Protein AF-0000000086683610 (afdb_homodimer)

Sequence (368 aa):
MSVQVVDHVGPWSEDDYFALGETTDRIELLDGSLLVSPAPSKRHQHLSRRLANALDEATSAAGLWVFEAVNLRLASGRIAIPDLVVADTDDEGVVVEAAEVALVGEVVSPGNAASDRLVKMQLYAAARIGWYLLIEQERGQVGLRLFRLDGEHYVEHAVAKSGEVLTSDEPFAFTLDTRTIATRMSVQVVDHVGPWSEDDYFALGETTDRIELLDGSLLVSPAPSKRHQHLSRRLANALDEATSAAGLWVFEAVNLRLASGRIAIPDLVVADTDDEGVVVEAAEVALVGEVVSPGNAASDRLVKMQLYAAARIGWYLLIEQERGQVGLRLFRLDGEHYVEHAVAKSGEVLTSDEPFAFTLDTRTIATR

InterPro domains:
  IPR008538 Putative restriction endonuclease [PF05685] (15-177)
  IPR008538 Putative restriction endonuclease [cd06260] (25-177)
  IPR011335 Restriction endonuclease type II-like [SSF52980] (7-179)
  IPR012296 Nuclease, putative, TT1808 [G3DSA:3.90.1570.10] (7-181)

Foldseek 3Di:
DCLCPPPDDDDADVCNCCPVDLNFPDWWFDPNGTDGYHDDDPLLLLLLVLVLVQCCVQLVVVQKHKDAQAWEDLDVRGTGGARMFIFNDDPDDGYDYLVGTFETEHEDEPPPDPVVVVVVQQSNLQSVHAKYWYWYDYPLWIKIWIWGRDPSGTDTDDIATGQGKDFDPPPHGGIDGRPSSRDD/DDLCPPPDDDDADVCNCCPVDLVCPAWWFDQNGTDGYHNDDPLLLLLLVLVLVQCQVQLVVVQKHKDAQAWEDLDVRGTDGARMFIFNDDPDDGYDYLVGTFETEHEDEPPPDPVVVVVVQQSNLQSVHAKYWYWYDYPLWIKIWIWGRDPSGTDTDDIDTGQGKDFDPPPHTGIDGRPSSRDD

Solvent-accessible surface area (backbone atoms only — not comparable to full-atom values): 19176 Å² total; per-residue (Å²): 131,84,56,72,72,80,82,68,84,75,70,48,45,52,65,53,45,46,56,75,27,45,40,29,36,46,72,23,36,53,76,34,35,61,47,72,37,42,39,56,33,42,43,55,38,45,38,47,50,37,46,51,57,59,41,42,65,43,30,49,76,70,66,31,39,72,41,52,61,39,38,32,36,50,46,94,40,25,33,42,62,43,50,29,39,29,26,61,64,76,56,65,59,49,63,44,52,35,90,33,40,46,32,39,29,43,76,43,40,83,80,47,54,61,63,58,54,52,50,50,52,49,51,41,28,72,37,63,35,49,28,41,36,41,35,40,41,53,98,86,36,33,32,41,37,35,27,34,53,52,91,76,39,69,39,84,72,48,72,18,49,61,76,31,63,38,73,40,68,67,88,50,58,46,63,48,47,31,56,64,39,64,48,134,131,83,57,74,72,78,82,70,84,76,67,48,44,52,65,53,46,45,58,76,27,49,47,18,37,49,68,22,37,53,75,34,36,60,46,70,38,42,37,56,32,43,44,54,41,45,36,46,50,36,47,51,57,60,41,42,64,41,31,48,76,70,66,31,38,69,44,50,61,39,38,32,35,51,47,94,40,25,32,43,61,43,48,28,39,28,24,61,64,77,54,66,59,50,64,44,52,36,91,34,41,46,34,37,28,43,75,42,40,82,83,48,54,62,63,59,55,50,51,50,52,51,51,42,30,73,36,64,35,49,27,40,36,42,35,39,42,54,96,86,38,33,32,41,37,36,27,34,55,51,92,75,39,69,40,85,70,49,71,18,49,62,76,32,65,37,72,40,68,67,88,49,57,46,62,48,47,30,58,65,38,63,46,133

Nearest PDB structures (foldseek):
  4ckn-assembly2_D  TM=5.270E-01  e=2.589E-01  Leishmania major
  4ttx-assembly3_F  TM=5.687E-01  e=6.861E-01  Chlamydomonas reinhardtii
  4u2i-assembly2_D  TM=5.586E-01  e=6.456E-01  Chlamydomonas reinhardtii
  4tq7-assembly1_A  TM=5.545E-01  e=7.292E-01  Chlamydomonas reinhardtii
  4u2i-assembly2_C  TM=3.133E-01  e=6.456E-01  Chlamydomonas reinhardtii

Organism: NCBI:txid175570

Radius of gyration: 19.75 Å; Cα contacts (8 Å, |Δi|>4): 825; chains: 2; bounding box: 42×58×52 Å

Secondary structure (DSSP, 8-state):
---------SSPPHHHHHHSSS--SEEEEETTEEEEEPPPPHHHHHHHHHHHHHHHHHHHHTT-EEESS-EEEEETTEEE--SEEEESS-S-SSEEEGGGEEEEEEEE-TTS-HHHHHHHHHHHHHTT--EEEEEEEETTEEEEEEEEEETTEEEEEEEE-TT-EEEE-SSS-EEEEHHHHH--/---------SSPPHHHHHHSSS--S-EEEETTEEEEPPPPPHHHHHHHHHHHHHHHHHHHHTT-EEESS-EEEEETTEEE--SEEEESS-S-SSEEEGGGEEEEEEEE-TTS-HHHHHHHHHHHHHTT--EEEEEEEETTEEEEEEEEEETTEEEEEEEE-TT-EEEE-SSS-EEEEHHHHH--

pLDDT: mean 85.17, std 16.73, range [20.8, 98.81]

Structure (mmCIF, N/CA/C/O backbone):
data_AF-0000000086683610-model_v1
#
loop_
_entity.id
_entity.type
_entity.pdbx_description
1 polymer 'Putative restriction endonuclease domain-containing protein'
#
loop_
_atom_site.group_PDB
_atom_site.id
_atom_site.type_symbol
_atom_site.label_atom_id
_atom_site.label_alt_id
_atom_site.label_comp_id
_atom_site.label_asym_id
_atom_site.label_entity_id
_atom_site.label_seq_id
_atom_site.pdbx_PDB_ins_code
_atom_site.Cartn_x
_atom_site.Cartn_y
_atom_site.Cartn_z
_atom_site.occupancy
_atom_site.B_iso_or_equiv
_atom_site.auth_seq_id
_atom_site.auth_comp_id
_atom_site.auth_asym_id
_atom_site.auth_atom_id
_atom_site.pdbx_PDB_model_num
ATOM 1 N N . MET A 1 1 ? 2.371 20.578 -15.141 1 20.8 1 MET A N 1
ATOM 2 C CA . MET A 1 1 ? 1.942 19.375 -14.438 1 20.8 1 MET A CA 1
ATOM 3 C C . MET A 1 1 ? 1.004 18.531 -15.305 1 20.8 1 MET A C 1
ATOM 5 O O . MET A 1 1 ? -0.183 18.844 -15.414 1 20.8 1 MET A O 1
ATOM 9 N N . SER A 1 2 ? 1.382 17.844 -16.297 1 25.38 2 SER A N 1
ATOM 10 C CA . SER A 1 2 ? 0.62 17.391 -17.469 1 25.38 2 SER A CA 1
ATOM 11 C C . SER A 1 2 ? -0.38 16.312 -17.078 1 25.38 2 SER A C 1
ATOM 13 O O . SER A 1 2 ? -0.012 15.312 -16.453 1 25.38 2 SER A O 1
ATOM 15 N N . VAL A 1 3 ? -1.521 16.812 -16.672 1 32.19 3 VAL A N 1
ATOM 16 C CA . VAL A 1 3 ? -2.744 16.047 -16.422 1 32.19 3 VAL A CA 1
ATOM 17 C C . VAL A 1 3 ? -2.961 15.039 -17.547 1 32.19 3 VAL A C 1
ATOM 19 O O . VAL A 1 3 ? -3.068 15.422 -18.719 1 32.19 3 VAL A O 1
ATOM 22 N N . GLN A 1 4 ? -2.309 13.93 -17.578 1 35.59 4 GLN A N 1
ATOM 23 C CA . GLN A 1 4 ? -2.568 13.188 -18.797 1 35.59 4 GLN A CA 1
ATOM 24 C C . GLN A 1 4 ? -3.967 12.57 -18.781 1 35.59 4 GLN A C 1
ATOM 26 O O . GLN A 1 4 ? -4.305 11.812 -17.875 1 35.59 4 GLN A O 1
ATOM 31 N N . VAL A 1 5 ? -4.969 13.398 -19.125 1 41.16 5 VAL A N 1
ATOM 32 C CA . VAL A 1 5 ? -6.219 12.797 -19.578 1 41.16 5 VAL A CA 1
ATOM 33 C C . VAL A 1 5 ? -5.93 11.742 -20.641 1 41.16 5 VAL A C 1
ATOM 35 O O . VAL A 1 5 ? -5.258 12.023 -21.641 1 41.16 5 VAL A O 1
ATOM 38 N N . VAL A 1 6 ? -6.016 10.5 -20.125 1 48.66 6 VAL A N 1
ATOM 39 C CA . VAL A 1 6 ? -5.543 9.539 -21.109 1 48.66 6 VAL A CA 1
ATOM 40 C C . VAL A 1 6 ? -6.559 9.438 -22.25 1 48.66 6 VAL A C 1
ATOM 42 O O . VAL A 1 6 ? -7.652 8.906 -22.078 1 48.66 6 VAL A O 1
ATOM 45 N N . ASP A 1 7 ? -6.703 10.414 -23.031 1 48.22 7 ASP A N 1
ATOM 46 C CA . ASP A 1 7 ? -7.332 10.195 -24.328 1 48.22 7 ASP A CA 1
ATOM 47 C C . ASP A 1 7 ? -6.605 9.109 -25.125 1 48.22 7 ASP A C 1
ATOM 49 O O . ASP A 1 7 ? -5.438 9.266 -25.484 1 48.22 7 ASP A O 1
ATOM 53 N N . HIS A 1 8 ? -7.055 7.922 -24.812 1 55.47 8 HIS A N 1
ATOM 54 C CA . HIS A 1 8 ? -6.332 6.863 -25.516 1 55.47 8 HIS A CA 1
ATOM 55 C C . HIS A 1 8 ? -7.223 6.188 -26.562 1 55.47 8 HIS A C 1
ATOM 57 O O . HIS A 1 8 ? -8.367 5.848 -26.266 1 55.47 8 HIS A O 1
ATOM 63 N N . VAL A 1 9 ? -6.812 6.289 -27.844 1 61.78 9 VAL A N 1
ATOM 64 C CA . VAL A 1 9 ? -7.52 5.609 -28.922 1 61.78 9 VAL A CA 1
ATOM 65 C C . VAL A 1 9 ? -6.98 4.188 -29.078 1 61.78 9 VAL A C 1
ATOM 67 O O . VAL A 1 9 ? -5.766 3.982 -29.125 1 61.78 9 VAL A O 1
ATOM 70 N N . GLY A 1 10 ? -7.875 3.15 -29.141 1 62.91 10 GLY A N 1
ATOM 71 C CA . GLY A 1 10 ? -7.496 1.765 -29.359 1 62.91 10 GLY A CA 1
ATOM 72 C C . GLY A 1 10 ? -7.102 1.041 -28.094 1 62.91 10 GLY A C 1
ATOM 73 O O . GLY A 1 10 ? -7.312 1.552 -26.984 1 62.91 10 GLY A O 1
ATOM 74 N N . PRO A 1 11 ? -6.625 -0.153 -28.312 1 71.25 11 PRO A N 1
ATOM 75 C CA . PRO A 1 11 ? -6.238 -0.938 -27.141 1 71.25 11 PRO A CA 1
ATOM 76 C C . PRO A 1 11 ? -4.984 -0.403 -26.469 1 71.25 11 PRO A C 1
ATOM 78 O O . PRO A 1 11 ? -4.094 0.133 -27.125 1 71.25 11 PRO A O 1
ATOM 81 N N . TRP A 1 12 ? -4.938 -0.433 -25.188 1 71.62 12 TRP A N 1
ATOM 82 C CA . TRP A 1 12 ? -3.779 -0.016 -24.406 1 71.62 12 TRP A CA 1
ATOM 83 C C . TRP A 1 12 ? -2.652 -1.038 -24.516 1 71.62 12 TRP A C 1
ATOM 85 O O . TRP A 1 12 ? -2.891 -2.246 -24.422 1 71.62 12 TRP A O 1
ATOM 95 N N . SER A 1 13 ? -1.471 -0.581 -24.875 1 76.06 13 SER A N 1
ATOM 96 C CA . SER A 1 13 ? -0.27 -1.408 -24.828 1 76.06 13 SER A CA 1
ATOM 97 C C . SER A 1 13 ? 0.426 -1.3 -23.484 1 76.06 13 SER A C 1
ATOM 99 O O .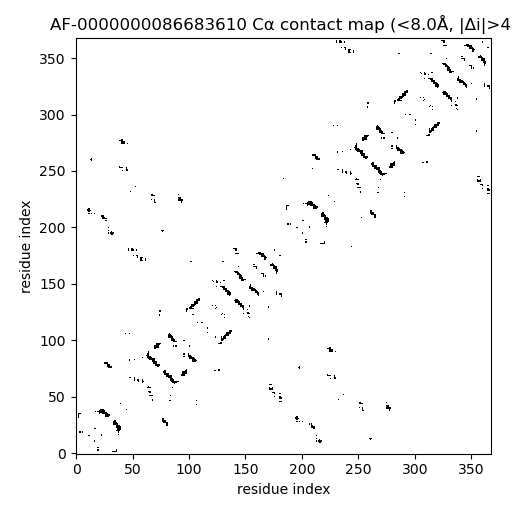 SER A 1 13 ? 0.076 -0.445 -22.656 1 76.06 13 SER A O 1
ATOM 101 N N . GLU A 1 14 ? 1.345 -2.178 -23.234 1 78.62 14 GLU A N 1
ATOM 102 C CA . GLU A 1 14 ? 2.154 -2.066 -22.016 1 78.62 14 GLU A CA 1
ATOM 103 C C . GLU A 1 14 ? 2.893 -0.732 -21.969 1 78.62 14 GLU A C 1
ATOM 105 O O . GLU A 1 14 ? 2.986 -0.106 -20.922 1 78.62 14 GLU A O 1
ATOM 110 N N . ASP A 1 15 ? 3.408 -0.417 -23.109 1 74.75 15 ASP A N 1
ATOM 111 C CA . ASP A 1 15 ? 4.105 0.865 -23.172 1 74.75 15 ASP A CA 1
ATOM 112 C C . ASP A 1 15 ? 3.174 2.016 -22.797 1 74.75 15 ASP A C 1
ATOM 114 O O . ASP A 1 15 ? 3.572 2.928 -22.078 1 74.75 15 ASP A O 1
ATOM 118 N N . ASP A 1 16 ? 1.991 1.979 -23.422 1 68.31 16 ASP A N 1
ATOM 119 C CA . ASP A 1 16 ? 0.983 2.973 -23.062 1 68.31 16 ASP A CA 1
ATOM 120 C C . ASP A 1 16 ? 0.722 2.977 -21.562 1 68.31 16 ASP A C 1
ATOM 122 O O . ASP A 1 16 ? 0.633 4.039 -20.938 1 68.31 16 ASP A O 1
ATOM 126 N N . TYR A 1 17 ? 0.614 1.829 -21.062 1 72.25 17 TYR A N 1
ATOM 127 C CA . TYR A 1 17 ? 0.334 1.65 -19.641 1 72.25 17 TYR A CA 1
ATOM 128 C C . TYR A 1 17 ? 1.448 2.244 -18.797 1 72.25 17 TYR A C 1
ATOM 130 O O . TYR A 1 17 ? 1.188 3.039 -17.891 1 72.25 17 TYR A O 1
ATOM 138 N N . PHE A 1 18 ? 2.664 1.895 -19.156 1 73.31 18 PHE A N 1
ATOM 139 C CA . PHE A 1 18 ? 3.791 2.369 -18.375 1 73.31 18 PHE A CA 1
ATOM 140 C C . PHE A 1 18 ? 4.023 3.859 -18.594 1 73.31 18 PHE A C 1
ATOM 142 O O . PHE A 1 18 ? 4.59 4.543 -17.734 1 73.31 18 PHE A O 1
ATOM 149 N N . ALA A 1 19 ? 3.566 4.242 -19.875 1 64.5 19 ALA A N 1
ATOM 150 C CA . ALA A 1 19 ? 3.723 5.656 -20.203 1 64.5 19 ALA A CA 1
ATOM 151 C C . ALA A 1 19 ? 2.74 6.516 -19.422 1 64.5 19 ALA A C 1
ATOM 153 O O . ALA A 1 19 ? 2.92 7.73 -19.312 1 64.5 19 ALA A O 1
ATOM 154 N N . LEU A 1 20 ? 1.436 5.805 -19.438 1 59.59 20 LEU A N 1
ATOM 155 C CA . LEU A 1 20 ? 0.565 6.562 -18.547 1 59.59 20 LEU A CA 1
ATOM 156 C C . LEU A 1 20 ? 1.369 7.219 -17.422 1 59.59 20 LEU A C 1
ATOM 158 O O . LEU A 1 20 ? 0.942 8.227 -16.859 1 59.59 20 LEU A O 1
ATOM 162 N N . GLY A 1 21 ? 2.598 7.113 -17.641 1 47.78 21 GLY A N 1
ATOM 163 C CA . GLY A 1 21 ? 3.535 7.434 -16.578 1 47.78 21 GLY A CA 1
ATOM 164 C C . GLY A 1 21 ? 3.797 6.266 -15.641 1 47.78 21 GLY A C 1
ATOM 165 O O . GLY A 1 21 ? 3.314 5.156 -15.875 1 47.78 21 GLY A O 1
ATOM 166 N N . GLU A 1 22 ? 4.809 6.266 -15.062 1 41.62 22 GLU A N 1
ATOM 167 C CA . GLU A 1 22 ? 5.051 5.262 -14.031 1 41.62 22 GLU A CA 1
ATOM 168 C C . GLU A 1 22 ? 3.746 4.801 -13.383 1 41.62 22 GLU A C 1
ATOM 170 O O . GLU A 1 22 ? 2.967 5.621 -12.898 1 41.62 22 GLU A O 1
ATOM 175 N N . THR A 1 23 ? 2.973 4.004 -14.047 1 43.25 23 THR A N 1
ATOM 176 C CA . THR A 1 23 ? 1.689 3.4 -13.695 1 43.25 23 THR A CA 1
ATOM 177 C C . THR A 1 23 ? 1.29 3.758 -12.273 1 43.25 23 THR A C 1
ATOM 179 O O . THR A 1 23 ? 2.01 3.439 -11.32 1 43.25 23 THR A O 1
ATOM 182 N N . THR A 1 24 ? 0.627 4.891 -12.211 1 46.66 24 THR A N 1
ATOM 183 C CA . THR A 1 24 ? 0.258 5.695 -11.055 1 46.66 24 THR A CA 1
ATOM 184 C C . THR A 1 24 ? -0.716 4.941 -10.156 1 46.66 24 THR A C 1
ATOM 186 O O . THR A 1 24 ? -1.83 4.617 -10.57 1 46.66 24 THR A O 1
ATOM 189 N N . ASP A 1 25 ? -0.409 4.09 -9.578 1 54.28 25 ASP A N 1
ATOM 190 C CA . ASP A 1 25 ? -1.196 3.463 -8.523 1 54.28 25 ASP A CA 1
ATOM 191 C C . ASP A 1 25 ? -2.012 4.5 -7.758 1 54.28 25 ASP A C 1
ATOM 193 O O . ASP A 1 25 ? -3.131 4.223 -7.324 1 54.28 25 ASP A O 1
ATOM 197 N N . ARG A 1 26 ? -1.52 5.852 -7.875 1 67 26 ARG A N 1
ATOM 198 C CA . ARG A 1 26 ? -2.23 6.82 -7.047 1 67 26 ARG A CA 1
ATOM 199 C C . ARG A 1 26 ? -2.871 7.906 -7.906 1 67 26 ARG A C 1
ATOM 201 O O . ARG A 1 26 ? -2.203 8.516 -8.75 1 67 26 ARG A O 1
ATOM 208 N N . ILE A 1 27 ? -4.199 7.977 -8 1 72.06 27 ILE A N 1
ATOM 209 C CA . ILE A 1 27 ? -4.914 9.102 -8.594 1 72.06 27 ILE A CA 1
ATOM 210 C C . ILE A 1 27 ? -5.402 10.039 -7.484 1 72.06 27 ILE A C 1
ATOM 212 O O . ILE A 1 27 ? -6.203 9.641 -6.637 1 72.06 27 ILE A O 1
ATOM 216 N N . GLU A 1 28 ? -4.887 11.242 -7.488 1 72.75 28 GLU A N 1
ATOM 217 C CA . GLU A 1 28 ? -5.25 12.242 -6.488 1 72.75 28 GLU A CA 1
ATOM 218 C C . GLU A 1 28 ? -6.105 13.344 -7.098 1 72.75 28 GLU A C 1
ATOM 220 O O . GLU A 1 28 ? -5.961 13.672 -8.281 1 72.75 28 GLU A O 1
ATOM 225 N N . LEU A 1 29 ? -6.996 13.875 -6.402 1 72.38 29 LEU A N 1
ATOM 226 C CA . LEU A 1 29 ? -7.84 14.992 -6.812 1 72.38 29 LEU A CA 1
ATOM 227 C C . LEU A 1 29 ? -7.336 16.297 -6.215 1 72.38 29 LEU A C 1
ATOM 229 O O . LEU A 1 29 ? -7.34 16.469 -4.992 1 72.38 29 LEU A O 1
ATOM 233 N N . LEU A 1 30 ? -6.871 17.141 -7.031 1 69 30 LEU A N 1
ATOM 234 C CA . LEU A 1 30 ? -6.375 18.453 -6.602 1 69 30 LEU A CA 1
ATOM 235 C C . LEU A 1 30 ? -7.102 19.578 -7.328 1 69 30 LEU A C 1
ATOM 237 O O . LEU A 1 30 ? -6.754 19.906 -8.461 1 69 30 LEU A O 1
ATOM 241 N N . ASP A 1 31 ? -8.07 20.156 -6.637 1 72.44 31 ASP A N 1
ATOM 242 C CA . ASP A 1 31 ? -8.781 21.328 -7.141 1 72.44 31 ASP A CA 1
ATOM 243 C C . ASP A 1 31 ? -9.328 21.078 -8.547 1 72.44 31 ASP A C 1
ATOM 245 O O . ASP A 1 31 ? -9.062 21.859 -9.469 1 72.44 31 ASP A O 1
ATOM 249 N N . GLY A 1 32 ? -10.023 20.141 -8.695 1 69.94 32 GLY A N 1
ATOM 250 C CA . GLY A 1 32 ? -10.734 19.859 -9.938 1 69.94 32 GLY A CA 1
ATOM 251 C C . GLY A 1 32 ? -9.883 19.141 -10.961 1 69.94 32 GLY A C 1
ATOM 252 O O . GLY A 1 32 ? -10.359 18.812 -12.055 1 69.94 32 GLY A O 1
ATOM 253 N N . SER A 1 33 ? -8.602 18.922 -10.555 1 69 33 SER A N 1
ATOM 254 C CA . SER A 1 33 ? -7.707 18.188 -11.445 1 69 33 SER A CA 1
ATOM 255 C C . SER A 1 33 ? -7.312 16.844 -10.844 1 69 33 SER A C 1
ATOM 257 O O . SER A 1 33 ? -7.242 16.703 -9.625 1 69 33 SER A O 1
ATOM 259 N N . LEU A 1 34 ? -7.117 15.93 -11.781 1 70.5 34 LEU A N 1
ATOM 260 C CA . LEU A 1 34 ? -6.598 14.641 -11.352 1 70.5 34 LEU A CA 1
ATOM 261 C C . LEU A 1 34 ? -5.086 14.57 -11.539 1 70.5 34 LEU A C 1
ATOM 263 O O . LEU A 1 34 ? -4.566 14.93 -12.594 1 70.5 34 LEU A O 1
ATOM 267 N N . LEU A 1 35 ? -4.418 14.328 -10.398 1 69.94 35 LEU A N 1
ATOM 268 C CA . LEU A 1 35 ? -2.988 14.039 -10.453 1 69.94 35 LEU A CA 1
ATOM 269 C C . LEU A 1 35 ? -2.732 12.539 -10.445 1 69.94 35 LEU A C 1
ATOM 271 O O . LEU A 1 35 ? -3.154 11.836 -9.523 1 69.94 35 LEU A O 1
ATOM 275 N N . VAL A 1 36 ? -2.109 11.992 -11.523 1 69.5 36 VA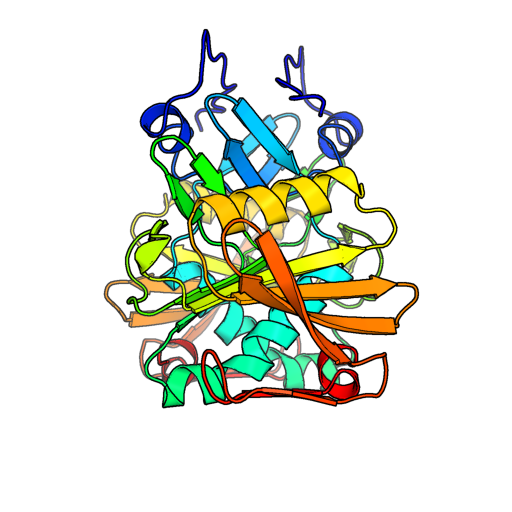L A N 1
ATOM 276 C CA . VAL A 1 36 ? -1.805 10.578 -11.656 1 69.5 36 VAL A CA 1
ATOM 277 C C . VAL A 1 36 ? -0.303 10.352 -11.492 1 69.5 36 VAL A C 1
ATOM 279 O O . VAL A 1 36 ? 0.502 10.969 -12.188 1 69.5 36 VAL A O 1
ATOM 282 N N . SER A 1 37 ? 0.04 9.617 -10.477 1 70.56 37 SER A N 1
ATOM 283 C CA . SER A 1 37 ? 1.451 9.336 -10.234 1 70.56 37 SER A CA 1
ATOM 284 C C . SER A 1 37 ? 1.834 7.953 -10.75 1 70.56 37 SER A C 1
ATOM 286 O O . SER A 1 37 ? 1.004 7.043 -10.773 1 70.56 37 SER A O 1
ATOM 288 N N . PRO A 1 38 ? 3.184 7.844 -11.203 1 68.19 38 PRO A N 1
ATOM 289 C CA . PRO A 1 38 ? 3.639 6.516 -11.633 1 68.19 38 PRO A CA 1
ATOM 290 C C . PRO A 1 38 ? 3.562 5.48 -10.508 1 68.19 38 PRO A C 1
ATOM 292 O O . PRO A 1 38 ? 3.512 5.844 -9.328 1 68.19 38 PRO A O 1
ATOM 295 N N . ALA A 1 39 ? 3.488 4.203 -11 1 73.38 39 ALA A N 1
ATOM 296 C CA . ALA A 1 39 ? 3.494 3.119 -10.023 1 73.38 39 ALA A CA 1
ATOM 297 C C . ALA A 1 39 ? 4.738 3.188 -9.141 1 73.38 39 ALA A C 1
ATOM 299 O O . ALA A 1 39 ? 5.836 3.461 -9.625 1 73.38 39 ALA A O 1
ATOM 300 N N . PRO A 1 40 ? 4.48 2.969 -7.91 1 80 40 PRO A N 1
ATOM 301 C CA . PRO A 1 40 ? 5.648 2.93 -7.031 1 80 40 PRO A CA 1
ATOM 302 C C . PRO A 1 40 ? 6.582 1.761 -7.34 1 80 40 PRO A C 1
ATOM 304 O O . PRO A 1 40 ? 6.141 0.736 -7.863 1 80 40 PRO A O 1
ATOM 307 N N . SER A 1 41 ? 7.832 2.008 -7.102 1 86.19 41 SER A N 1
ATOM 308 C CA . SER A 1 41 ? 8.797 0.924 -7.238 1 86.19 41 SER A CA 1
ATOM 309 C C . SER A 1 41 ? 8.641 -0.099 -6.117 1 86.19 41 SER A C 1
ATOM 311 O O . SER A 1 41 ? 8.039 0.191 -5.086 1 86.19 41 SER A O 1
ATOM 313 N N . LYS A 1 42 ? 9.242 -1.297 -6.371 1 89.88 42 LYS A N 1
ATOM 314 C CA . LYS A 1 42 ? 9.305 -2.316 -5.328 1 89.88 42 LYS A CA 1
ATOM 315 C C . LYS A 1 42 ? 9.977 -1.776 -4.07 1 89.88 42 LYS A C 1
ATOM 317 O O . LYS A 1 42 ? 9.469 -1.968 -2.961 1 89.88 42 LYS A O 1
ATOM 322 N N . ARG A 1 43 ? 11.062 -1.081 -4.254 1 89.38 43 ARG A N 1
ATOM 323 C CA . ARG A 1 43 ? 11.812 -0.52 -3.137 1 89.38 43 ARG A CA 1
ATOM 324 C C . ARG A 1 43 ? 10.969 0.499 -2.371 1 89.38 43 ARG A C 1
ATOM 326 O O . ARG A 1 43 ? 11 0.535 -1.14 1 89.38 43 ARG A O 1
ATOM 333 N N . HIS A 1 44 ? 10.297 1.342 -3.098 1 88.88 44 HIS A N 1
ATOM 334 C CA . HIS A 1 44 ? 9.414 2.336 -2.486 1 88.88 44 HIS A CA 1
ATOM 335 C C . HIS A 1 44 ? 8.367 1.675 -1.601 1 88.88 44 HIS A C 1
ATOM 337 O O . HIS A 1 44 ? 8.164 2.086 -0.456 1 88.88 44 HIS A O 1
ATOM 343 N N . GLN A 1 45 ? 7.719 0.662 -2.137 1 89.75 45 GLN A N 1
ATOM 344 C CA . GLN A 1 45 ? 6.68 -0.041 -1.394 1 89.75 45 GLN A CA 1
ATOM 345 C C . GLN A 1 45 ? 7.258 -0.733 -0.162 1 89.75 45 GLN A C 1
ATOM 347 O O . GLN A 1 45 ? 6.637 -0.729 0.905 1 89.75 45 GLN A O 1
ATOM 352 N N . HIS A 1 46 ? 8.398 -1.322 -0.373 1 91.19 46 HIS A N 1
ATOM 353 C CA . HIS A 1 46 ? 9.078 -1.979 0.741 1 91.19 46 HIS A CA 1
ATOM 354 C C . HIS A 1 46 ? 9.406 -0.984 1.85 1 91.19 46 HIS A C 1
ATOM 356 O O . HIS A 1 46 ? 9.133 -1.245 3.023 1 91.19 46 HIS A O 1
ATOM 362 N N . LEU A 1 47 ? 9.93 0.097 1.472 1 91.69 47 LEU A N 1
ATOM 363 C CA . LEU A 1 47 ? 10.312 1.134 2.426 1 91.69 47 LEU A CA 1
ATOM 364 C C . LEU A 1 47 ? 9.086 1.685 3.145 1 91.69 47 LEU A C 1
ATOM 366 O O . LEU A 1 47 ? 9.102 1.868 4.363 1 91.69 47 LEU A O 1
ATOM 370 N N . SER A 1 48 ? 8.023 1.996 2.41 1 92.62 48 SER A N 1
ATOM 371 C CA . SER A 1 48 ? 6.793 2.502 3.002 1 92.62 48 SER A CA 1
ATOM 372 C C . SER A 1 48 ? 6.254 1.548 4.062 1 92.62 48 SER A C 1
ATOM 374 O O . SER A 1 48 ? 5.883 1.975 5.156 1 92.62 48 SER A O 1
ATOM 376 N N . ARG A 1 49 ? 6.281 0.293 3.742 1 93.94 49 ARG A N 1
ATOM 377 C CA . ARG A 1 49 ? 5.797 -0.696 4.699 1 93.94 49 ARG A CA 1
ATOM 378 C C . ARG A 1 49 ? 6.68 -0.733 5.941 1 93.94 49 ARG A C 1
ATOM 380 O O . ARG A 1 49 ? 6.172 -0.766 7.066 1 93.94 49 ARG A O 1
ATOM 387 N N . ARG A 1 50 ? 7.957 -0.759 5.746 1 94.12 50 ARG A N 1
ATOM 388 C CA . ARG A 1 50 ? 8.883 -0.814 6.875 1 94.12 50 ARG A CA 1
ATOM 389 C C . ARG A 1 50 ? 8.703 0.397 7.785 1 94.12 50 ARG A C 1
ATOM 391 O O . ARG A 1 50 ? 8.789 0.277 9.008 1 94.12 50 ARG A O 1
ATOM 398 N N . LEU A 1 51 ? 8.5 1.476 7.18 1 95.56 51 LEU A N 1
ATOM 399 C CA . LEU A 1 51 ? 8.281 2.703 7.938 1 95.56 51 LEU A CA 1
ATOM 400 C C . LEU A 1 51 ? 7.008 2.609 8.773 1 95.56 51 LEU A C 1
ATOM 402 O O . LEU A 1 51 ? 7.02 2.916 9.969 1 95.56 51 LEU A O 1
ATOM 406 N N . ALA A 1 52 ? 5.926 2.264 8.156 1 96.31 52 ALA A N 1
ATOM 407 C CA . ALA A 1 52 ? 4.66 2.109 8.867 1 96.31 52 ALA A CA 1
ATOM 408 C C . ALA A 1 52 ? 4.797 1.118 10.016 1 96.31 52 ALA A C 1
ATOM 410 O O . ALA A 1 52 ? 4.285 1.355 11.117 1 96.31 52 ALA A O 1
ATOM 411 N N . ASN A 1 53 ? 5.516 0.05 9.805 1 94.56 53 ASN A N 1
ATOM 412 C CA . ASN A 1 53 ? 5.75 -0.944 10.844 1 94.56 53 ASN A CA 1
ATOM 413 C C . ASN A 1 53 ? 6.543 -0.36 12.008 1 94.56 53 ASN A C 1
ATOM 415 O O . ASN A 1 53 ? 6.246 -0.638 13.172 1 94.56 53 ASN A O 1
ATOM 419 N N . ALA A 1 54 ? 7.52 0.376 11.648 1 95.75 54 ALA A N 1
ATOM 420 C CA . ALA A 1 54 ? 8.383 0.959 12.664 1 95.75 54 ALA A CA 1
ATOM 421 C C . ALA A 1 54 ? 7.613 1.929 13.555 1 95.75 54 ALA A C 1
ATOM 423 O O . ALA A 1 54 ? 7.98 2.152 14.711 1 95.75 54 ALA A O 1
ATOM 424 N N . LEU A 1 55 ? 6.535 2.461 13.055 1 96.94 55 LEU A N 1
ATOM 425 C CA . LEU A 1 55 ? 5.762 3.455 13.789 1 96.94 55 LEU A CA 1
ATOM 426 C C . LEU A 1 55 ? 4.594 2.801 14.523 1 96.94 55 LEU A C 1
ATOM 428 O O . LEU A 1 55 ? 3.939 3.439 15.352 1 96.94 55 LEU A O 1
ATOM 432 N N . ASP A 1 56 ? 4.34 1.573 14.242 1 94.56 56 ASP A N 1
ATOM 433 C CA . ASP A 1 56 ? 3.111 0.907 14.664 1 94.56 56 ASP A CA 1
ATOM 434 C C . ASP A 1 56 ? 2.982 0.902 16.188 1 94.56 56 ASP A C 1
ATOM 436 O O . ASP A 1 56 ? 1.944 1.287 16.719 1 94.56 56 ASP A O 1
ATOM 440 N N . GLU A 1 57 ? 3.998 0.492 16.891 1 94 57 GLU A N 1
ATOM 441 C CA . GLU A 1 57 ? 3.945 0.409 18.359 1 94 57 GLU A CA 1
ATOM 442 C C . GLU A 1 57 ? 3.758 1.788 18.984 1 94 57 GLU A C 1
ATOM 444 O O . GLU A 1 57 ? 2.912 1.967 19.859 1 94 57 GLU A O 1
ATOM 449 N N . ALA A 1 58 ? 4.52 2.721 18.516 1 97.12 58 ALA A N 1
ATOM 450 C CA . ALA A 1 58 ? 4.457 4.074 19.062 1 97.12 58 ALA A CA 1
ATOM 451 C C . ALA A 1 58 ? 3.086 4.699 18.812 1 97.12 58 ALA A C 1
ATOM 453 O O . ALA A 1 58 ? 2.533 5.367 19.688 1 97.12 58 ALA A O 1
ATOM 454 N N . THR A 1 59 ? 2.566 4.508 17.594 1 97.31 59 THR A N 1
ATOM 455 C CA . THR A 1 59 ? 1.266 5.082 17.266 1 97.31 59 THR A CA 1
ATOM 456 C C . THR A 1 59 ? 0.162 4.41 18.078 1 97.31 59 THR A C 1
ATOM 458 O O . THR A 1 59 ? -0.76 5.078 18.547 1 97.31 59 THR A O 1
ATOM 461 N N . SER A 1 60 ? 0.267 3.133 18.266 1 94.94 60 SER A N 1
ATOM 462 C CA . SER A 1 60 ? -0.71 2.414 19.078 1 94.94 60 SER A CA 1
ATOM 463 C C . SER A 1 60 ? -0.7 2.906 20.516 1 94.94 60 SER A C 1
ATOM 465 O O . SER A 1 60 ? -1.759 3.119 21.109 1 94.94 60 SER A O 1
ATOM 467 N N . ALA A 1 61 ? 0.444 3.086 21.062 1 96.31 61 ALA A N 1
ATOM 468 C CA . ALA A 1 61 ? 0.589 3.57 22.438 1 96.31 61 ALA A CA 1
ATOM 469 C C . ALA A 1 61 ? -0.037 4.953 22.594 1 96.31 61 ALA A C 1
ATOM 471 O O . ALA A 1 61 ? -0.549 5.289 23.672 1 96.31 61 ALA A O 1
ATOM 472 N N . ALA A 1 62 ? -0.04 5.711 21.531 1 97.56 62 ALA A N 1
ATOM 473 C CA . ALA A 1 62 ? -0.57 7.07 21.562 1 97.56 62 ALA A CA 1
ATOM 474 C C . ALA A 1 62 ? -2.049 7.094 21.188 1 97.56 62 ALA A C 1
ATOM 476 O O . ALA A 1 62 ? -2.65 8.164 21.078 1 97.56 62 ALA A O 1
ATOM 477 N N . GLY A 1 63 ? -2.613 5.922 20.938 1 96.81 63 GLY A N 1
ATOM 478 C CA . GLY A 1 63 ? -4.016 5.84 20.562 1 96.81 63 GLY A CA 1
ATOM 479 C C . GLY A 1 63 ? -4.277 6.258 19.125 1 96.81 63 GLY A C 1
ATOM 480 O O . GLY A 1 63 ? -5.383 6.688 18.781 1 96.81 63 GLY A O 1
ATOM 481 N N . LEU A 1 64 ? -3.256 6.191 18.297 1 98 64 LEU A N 1
ATOM 482 C CA . LEU A 1 64 ? -3.344 6.617 16.906 1 98 64 LEU A CA 1
ATOM 483 C C . LEU A 1 64 ? -3.25 5.418 15.969 1 98 64 LEU A C 1
ATOM 485 O O . LEU A 1 64 ? -2.875 4.32 16.391 1 98 64 LEU A O 1
ATOM 489 N N . TRP A 1 65 ? -3.662 5.695 14.75 1 97.06 65 TRP A N 1
ATOM 490 C CA . TRP A 1 65 ? -3.5 4.723 13.68 1 97.06 65 TRP A CA 1
ATOM 491 C C . TRP A 1 65 ? -2.445 5.18 12.68 1 97.06 65 TRP A C 1
ATOM 493 O O . TRP A 1 65 ? -2.293 6.379 12.43 1 97.06 65 TRP A O 1
ATOM 503 N N . VAL A 1 66 ? -1.776 4.215 12.125 1 97.31 66 VAL A N 1
ATOM 504 C CA . VAL A 1 66 ? -0.89 4.484 10.992 1 97.31 66 VAL A CA 1
ATOM 505 C C . VAL A 1 66 ? -1.387 3.738 9.758 1 97.31 66 VAL A C 1
ATOM 507 O O . VAL A 1 66 ? -1.67 2.539 9.82 1 97.31 66 VAL A O 1
ATOM 510 N N . PHE A 1 67 ? -1.559 4.496 8.625 1 95.62 67 PHE A N 1
ATOM 511 C CA . PHE A 1 67 ? -2.023 3.934 7.363 1 95.62 67 PHE A CA 1
ATOM 512 C C . PHE A 1 67 ? -1.04 4.234 6.238 1 95.62 67 PHE A C 1
ATOM 514 O O . PHE A 1 67 ? -0.351 5.254 6.266 1 95.62 67 PHE A O 1
ATOM 521 N N . GLU A 1 68 ? -1.024 3.26 5.34 1 93.62 68 GLU A N 1
ATOM 522 C CA . GLU A 1 68 ? -0.349 3.496 4.066 1 93.62 68 GLU A CA 1
ATOM 523 C C . GLU A 1 68 ? -1.354 3.742 2.945 1 93.62 68 GLU A C 1
ATOM 525 O O . GLU A 1 68 ? -2.369 3.049 2.852 1 93.62 68 GLU A O 1
ATOM 530 N N . ALA A 1 69 ? -1.062 4.758 2.143 1 90.44 69 ALA A N 1
ATOM 531 C CA . ALA A 1 69 ? -1.717 4.91 0.846 1 90.44 69 ALA A CA 1
ATOM 532 C C . ALA A 1 69 ? -3.234 4.977 1.001 1 90.44 69 ALA A C 1
ATOM 534 O O . ALA A 1 69 ? -3.965 4.246 0.33 1 90.44 69 ALA A O 1
ATOM 535 N N . VAL A 1 70 ? -3.717 5.836 1.825 1 91.38 70 VAL A N 1
ATOM 536 C CA . VAL A 1 70 ? -5.152 6.066 1.975 1 91.38 70 VAL A CA 1
ATOM 537 C C . VAL A 1 70 ? -5.504 7.469 1.485 1 91.38 70 VAL A C 1
ATOM 539 O O . VAL A 1 70 ? -4.641 8.352 1.43 1 91.38 70 VAL A O 1
ATOM 542 N N . ASN A 1 71 ? -6.824 7.637 1.206 1 89.19 71 ASN A N 1
ATOM 543 C CA . ASN A 1 71 ? -7.301 8.969 0.854 1 89.19 71 ASN A CA 1
ATOM 544 C C . ASN A 1 71 ? -7.211 9.93 2.039 1 89.19 71 ASN A C 1
ATOM 546 O O . ASN A 1 71 ? -7.672 9.609 3.137 1 89.19 71 ASN A O 1
ATOM 550 N N . LEU A 1 72 ? -6.586 11 1.809 1 93.5 72 LEU A N 1
ATOM 551 C CA . LEU A 1 72 ? -6.527 12.094 2.768 1 93.5 72 LEU A CA 1
ATOM 552 C C . LEU A 1 72 ? -7.211 13.336 2.211 1 93.5 72 LEU A C 1
ATOM 554 O O . LEU A 1 72 ? -6.727 13.938 1.248 1 93.5 72 LEU A O 1
ATOM 558 N N . ARG A 1 73 ? -8.344 13.664 2.773 1 93.62 73 ARG A N 1
ATOM 559 C CA . ARG A 1 73 ? -9.031 14.883 2.355 1 93.62 73 ARG A CA 1
ATOM 560 C C . ARG A 1 73 ? -8.43 16.109 3.023 1 93.62 73 ARG A C 1
ATOM 562 O O . ARG A 1 73 ? -8.484 16.25 4.246 1 93.62 73 ARG A O 1
ATOM 569 N N . LEU A 1 74 ? -7.852 16.906 2.215 1 95.69 74 LEU A N 1
ATOM 570 C CA . LEU A 1 74 ? -7.18 18.109 2.707 1 95.69 74 LEU A CA 1
ATOM 571 C C . LEU A 1 74 ? -8.141 19.297 2.748 1 95.69 74 LEU A C 1
ATOM 573 O O . LEU A 1 74 ? -7.992 20.188 3.58 1 95.69 74 LEU A O 1
ATOM 577 N N . ALA A 1 75 ? -9.016 19.312 1.884 1 91.62 75 ALA A N 1
ATOM 578 C CA . ALA A 1 75 ? -10.086 20.297 1.716 1 91.62 75 ALA A CA 1
ATOM 579 C C . ALA A 1 75 ? -11.156 19.781 0.754 1 91.62 75 ALA A C 1
ATOM 581 O O . ALA A 1 75 ? -10.984 18.719 0.14 1 91.62 75 ALA A O 1
ATOM 582 N N . SER A 1 76 ? -12.281 20.469 0.706 1 87 76 SER A N 1
ATOM 583 C CA . SER A 1 76 ? -13.289 20.109 -0.283 1 87 76 SER A CA 1
ATOM 584 C C . SER A 1 76 ? -12.703 20.078 -1.688 1 87 76 SER A C 1
ATOM 586 O O . SER A 1 76 ? -12.086 21.047 -2.131 1 87 76 SER A O 1
ATOM 588 N N . GLY A 1 77 ? -12.789 18.969 -2.303 1 80.81 77 GLY A N 1
ATOM 589 C CA . GLY A 1 77 ? -12.289 18.828 -3.662 1 80.81 77 GLY A CA 1
ATOM 590 C C . GLY A 1 77 ? -10.797 18.609 -3.729 1 80.81 77 GLY A C 1
ATOM 591 O O . GLY A 1 77 ? -10.195 18.656 -4.809 1 80.81 77 GLY A O 1
ATOM 592 N N . ARG A 1 78 ? -10.133 18.391 -2.588 1 85.31 78 ARG A N 1
ATOM 593 C CA . ARG A 1 78 ? -8.695 18.156 -2.537 1 85.31 78 ARG A CA 1
ATOM 594 C C . ARG A 1 78 ? -8.375 16.891 -1.749 1 85.31 78 ARG A C 1
ATOM 596 O O . ARG A 1 78 ? -8.398 16.906 -0.516 1 85.31 78 ARG A O 1
ATOM 603 N N . ILE A 1 79 ? -8.164 15.844 -2.51 1 88.19 79 ILE A N 1
ATOM 604 C CA . ILE A 1 79 ? -7.875 14.547 -1.909 1 88.19 79 ILE A CA 1
ATOM 605 C C . ILE A 1 79 ? -6.5 14.062 -2.365 1 88.19 79 ILE A C 1
ATOM 607 O O . ILE A 1 79 ? -6.266 13.883 -3.562 1 88.19 79 ILE A O 1
ATOM 611 N N . ALA A 1 80 ? -5.609 13.938 -1.435 1 87.88 80 ALA A N 1
ATOM 612 C CA . ALA A 1 80 ? -4.273 13.398 -1.679 1 87.88 80 ALA A CA 1
ATOM 613 C C . ALA A 1 80 ? -4.172 11.945 -1.21 1 87.88 80 ALA A C 1
ATOM 615 O O . ALA A 1 80 ? -5.035 11.469 -0.469 1 87.88 80 ALA A O 1
ATOM 616 N N . ILE A 1 81 ? -3.158 11.211 -1.66 1 89.12 81 ILE A N 1
ATOM 617 C CA . ILE A 1 81 ? -2.83 9.867 -1.19 1 89.12 81 ILE A CA 1
ATOM 618 C C . ILE A 1 81 ? -1.362 9.812 -0.772 1 89.12 81 ILE A C 1
ATOM 620 O O . ILE A 1 81 ? -0.503 9.391 -1.553 1 89.12 81 ILE A O 1
ATOM 624 N N . PRO A 1 82 ? -1.112 10.195 0.469 1 91.88 82 PRO A N 1
ATOM 625 C CA . PRO A 1 82 ? 0.269 10.133 0.951 1 91.88 82 PRO A CA 1
ATOM 626 C C . PRO A 1 82 ? 0.767 8.703 1.135 1 91.88 82 PRO A C 1
ATOM 628 O O . PRO A 1 82 ? -0.036 7.766 1.185 1 91.88 82 PRO A O 1
ATOM 631 N N . ASP A 1 83 ? 2.09 8.562 1.237 1 91.5 83 ASP A N 1
ATOM 632 C CA . ASP A 1 83 ? 2.666 7.246 1.489 1 91.5 83 ASP A CA 1
ATOM 633 C C . ASP A 1 83 ? 2.35 6.77 2.906 1 91.5 83 ASP A C 1
ATOM 635 O O . ASP A 1 83 ? 2.23 5.57 3.15 1 91.5 83 ASP A O 1
ATOM 639 N N . LEU A 1 84 ? 2.262 7.703 3.789 1 95.81 84 LEU A N 1
ATOM 640 C CA . LEU A 1 84 ? 2.021 7.395 5.195 1 95.81 84 LEU A CA 1
ATOM 641 C C . LEU A 1 84 ? 1.153 8.469 5.848 1 95.81 84 LEU A C 1
ATOM 643 O O . LEU A 1 84 ? 1.361 9.664 5.621 1 95.81 84 LEU A O 1
ATOM 647 N N . VAL A 1 85 ? 0.164 8.023 6.684 1 97.75 85 VAL A N 1
ATOM 648 C CA . VAL A 1 85 ? -0.643 8.922 7.5 1 97.75 85 VAL A CA 1
ATOM 649 C C . VAL A 1 85 ? -0.787 8.352 8.914 1 97.75 85 VAL A C 1
ATOM 651 O O . VAL A 1 85 ? -1.131 7.18 9.078 1 97.75 85 VAL A O 1
ATOM 654 N N . VAL A 1 86 ? -0.407 9.102 9.891 1 98.69 86 VAL A N 1
ATOM 655 C CA . VAL A 1 86 ? -0.742 8.805 11.281 1 98.69 86 VAL A CA 1
ATOM 656 C C . VAL A 1 86 ? -1.903 9.688 11.734 1 98.69 86 VAL A C 1
ATOM 658 O O . VAL A 1 86 ? -1.848 10.914 11.602 1 98.69 86 VAL A O 1
ATOM 661 N N . ALA A 1 87 ? -2.977 9.078 12.258 1 98.62 87 ALA A N 1
ATOM 662 C CA . ALA A 1 87 ? -4.18 9.875 12.5 1 98.62 87 ALA A CA 1
ATOM 663 C C . ALA A 1 87 ? -4.938 9.359 13.719 1 98.62 87 ALA A C 1
ATOM 665 O O . ALA A 1 87 ? -4.863 8.18 14.055 1 98.62 87 ALA A O 1
ATOM 666 N N . ASP A 1 88 ? -5.59 10.266 14.367 1 98.44 88 ASP A N 1
ATOM 667 C CA . ASP A 1 88 ? -6.582 9.953 15.391 1 98.44 88 ASP A CA 1
ATOM 668 C C . ASP A 1 88 ? -7.938 9.633 14.766 1 98.44 88 ASP A C 1
ATOM 670 O O . ASP A 1 88 ? -8.797 10.508 14.641 1 98.44 88 ASP A O 1
ATOM 674 N N . THR A 1 89 ? -8.117 8.43 14.398 1 97 89 THR A N 1
ATOM 675 C CA . THR A 1 89 ? -9.305 7.949 13.695 1 97 89 THR A CA 1
ATOM 676 C C . THR A 1 89 ? -9.5 6.457 13.93 1 97 89 THR A C 1
ATOM 678 O O . THR A 1 89 ? -8.828 5.859 14.781 1 97 89 THR A O 1
ATOM 681 N N . ASP A 1 90 ? -10.438 5.879 13.328 1 94.19 90 ASP A N 1
ATOM 682 C CA . ASP A 1 90 ? -10.602 4.426 13.312 1 94.19 90 ASP A CA 1
ATOM 683 C C . ASP A 1 90 ? -10.219 3.846 11.953 1 94.19 90 ASP A C 1
ATOM 685 O O . ASP A 1 90 ? -9.625 4.535 11.125 1 94.19 90 ASP A O 1
ATOM 689 N N . ASP A 1 91 ? -10.43 2.613 11.773 1 90.5 91 ASP A N 1
ATOM 690 C CA . ASP A 1 91 ? -10.016 1.982 10.523 1 90.5 91 ASP A CA 1
ATOM 691 C C . ASP A 1 91 ? -11.203 1.805 9.578 1 90.5 91 ASP A C 1
ATOM 693 O O . ASP A 1 91 ? -11.156 0.991 8.656 1 90.5 91 ASP A O 1
ATOM 697 N N . GLU A 1 92 ? -12.234 2.539 9.82 1 89.06 92 GLU A N 1
ATOM 698 C CA . GLU A 1 92 ? -13.422 2.445 8.977 1 89.06 92 GLU A CA 1
ATOM 699 C C . GLU A 1 92 ? -13.375 3.465 7.844 1 89.06 92 GLU A C 1
ATOM 701 O O . GLU A 1 92 ? -12.781 4.535 7.988 1 89.06 92 GLU A O 1
ATOM 706 N N . GLY A 1 93 ? -14.062 3.115 6.715 1 88.12 93 GLY A N 1
ATOM 707 C CA . GLY A 1 93 ? -14.188 4.043 5.602 1 88.12 93 GLY A CA 1
ATOM 708 C C . GLY A 1 93 ? -12.945 4.09 4.727 1 88.12 93 GLY A C 1
ATOM 709 O O . GLY A 1 93 ? -12.07 3.232 4.84 1 88.12 93 GLY A O 1
ATOM 710 N N . VAL A 1 94 ? -12.961 5.156 3.812 1 88.81 94 VAL A N 1
ATOM 711 C CA . VAL A 1 94 ? -11.922 5.188 2.793 1 88.81 94 VAL A CA 1
ATOM 712 C C . VAL A 1 94 ? -11.172 6.52 2.861 1 88.81 94 VAL A C 1
ATOM 714 O O . VAL A 1 94 ? -10.273 6.773 2.057 1 88.81 94 VAL A O 1
ATOM 717 N N . VAL A 1 95 ? -11.578 7.402 3.852 1 91.56 95 VAL A N 1
ATOM 718 C CA . VAL A 1 95 ? -11 8.742 3.863 1 91.56 95 VAL A CA 1
ATOM 719 C C . VAL A 1 95 ? -10.539 9.094 5.273 1 91.56 95 VAL A C 1
ATOM 721 O O . VAL A 1 95 ? -11.234 8.812 6.254 1 91.56 95 VAL A O 1
ATOM 724 N N . VAL A 1 96 ? -9.359 9.562 5.398 1 95.94 96 VAL A N 1
ATOM 725 C CA . VAL A 1 96 ? -8.906 10.281 6.59 1 95.94 96 VAL A CA 1
ATOM 726 C C . VAL A 1 96 ? -9.078 11.781 6.391 1 95.94 96 VAL A C 1
ATOM 728 O O . VAL A 1 96 ? -8.758 12.32 5.328 1 95.94 96 VAL A O 1
ATOM 731 N N . GLU A 1 97 ? -9.625 12.43 7.379 1 97.12 97 GLU A N 1
ATOM 732 C CA . GLU A 1 97 ? -9.773 13.883 7.32 1 97.12 97 GLU A CA 1
ATOM 733 C C . GLU A 1 97 ? -8.516 14.586 7.824 1 97.12 97 GLU A C 1
ATOM 735 O O . GLU A 1 97 ? -7.906 14.148 8.805 1 97.12 97 GLU A O 1
ATOM 740 N N . ALA A 1 98 ? -8.195 15.75 7.227 1 97.88 98 ALA A N 1
ATOM 741 C CA . ALA A 1 98 ? -6.984 16.484 7.574 1 97.88 98 ALA A CA 1
ATOM 742 C C . ALA A 1 98 ? -6.934 16.781 9.07 1 97.88 98 ALA A C 1
ATOM 744 O O . ALA A 1 98 ? -5.867 16.703 9.688 1 97.88 98 ALA A O 1
ATOM 745 N N . ALA A 1 99 ? -8.078 17.031 9.641 1 98.31 99 ALA A N 1
ATOM 746 C CA . ALA A 1 99 ? -8.148 17.438 11.047 1 98.31 99 ALA A CA 1
ATOM 747 C C . ALA A 1 99 ? -7.773 16.281 11.961 1 98.31 99 ALA A C 1
ATOM 749 O O . ALA A 1 99 ? -7.473 16.484 13.141 1 98.31 99 ALA A O 1
ATOM 750 N N . GLU A 1 100 ? -7.777 15.047 11.438 1 98.62 100 GLU A N 1
ATOM 751 C CA . GLU A 1 100 ? -7.48 13.852 12.219 1 98.62 100 GLU A CA 1
ATOM 752 C C . GLU A 1 100 ? -5.988 13.539 12.203 1 98.62 100 GLU A C 1
ATOM 754 O O . GLU A 1 100 ? -5.512 12.711 12.984 1 98.62 100 GLU A O 1
ATOM 759 N N . VAL A 1 101 ? -5.219 14.211 11.383 1 98.75 101 VAL A N 1
ATOM 760 C CA . VAL A 1 101 ? -3.863 13.781 11.055 1 98.75 101 VAL A CA 1
ATOM 761 C C . VAL A 1 101 ? -2.881 14.328 12.086 1 98.75 101 VAL A C 1
ATOM 763 O O . VAL A 1 101 ? -2.869 15.531 12.359 1 98.75 101 VAL A O 1
ATOM 766 N N . ALA A 1 102 ? -2.102 13.414 12.609 1 98.81 102 ALA A N 1
ATOM 767 C CA . ALA A 1 102 ? -1.004 13.805 13.492 1 98.81 102 ALA A CA 1
ATOM 768 C C . ALA A 1 102 ? 0.298 13.961 12.711 1 98.81 102 ALA A C 1
ATOM 770 O O . ALA A 1 102 ? 1.125 14.82 13.039 1 98.81 102 ALA A O 1
ATOM 771 N N . LEU A 1 103 ? 0.522 13.148 11.734 1 98.81 103 LEU A N 1
ATOM 772 C CA . LEU A 1 103 ? 1.746 13.086 10.945 1 98.81 103 LEU A CA 1
ATOM 773 C C . LEU A 1 103 ? 1.457 12.578 9.539 1 98.81 103 LEU A C 1
ATOM 775 O O . LEU A 1 103 ? 0.721 11.602 9.367 1 98.81 103 LEU A O 1
ATOM 779 N N . VAL A 1 104 ? 1.918 13.281 8.547 1 98.38 104 VAL A N 1
ATOM 780 C CA . VAL A 1 104 ? 1.864 12.805 7.172 1 98.38 104 VAL A CA 1
ATOM 781 C C . VAL A 1 104 ? 3.281 12.562 6.652 1 98.38 104 VAL A C 1
ATOM 783 O O . VAL A 1 104 ? 4.211 13.289 7.004 1 98.38 104 VAL A O 1
ATOM 786 N N . GLY A 1 105 ? 3.48 11.5 5.883 1 96.88 105 GLY A N 1
ATOM 787 C CA . GLY A 1 105 ? 4.797 11.141 5.371 1 96.88 105 GLY A CA 1
ATOM 788 C C . GLY A 1 105 ? 4.809 10.906 3.873 1 96.88 105 GLY A C 1
ATOM 789 O O . GLY A 1 105 ? 3.861 10.344 3.32 1 96.88 105 GLY A O 1
ATOM 790 N N . GLU A 1 106 ? 5.875 11.312 3.211 1 94.25 106 GLU A N 1
ATOM 791 C CA . GLU A 1 106 ? 6.117 11.078 1.789 1 94.25 106 GLU A CA 1
ATOM 792 C C . GLU A 1 106 ? 7.473 10.422 1.56 1 94.25 106 GLU A C 1
ATOM 794 O O . GLU A 1 106 ? 8.477 10.82 2.152 1 94.25 106 GLU A O 1
ATOM 799 N N . VAL A 1 107 ? 7.469 9.375 0.768 1 92.44 107 VAL A N 1
ATOM 800 C CA . VAL A 1 107 ? 8.711 8.758 0.307 1 92.44 107 VAL A CA 1
ATOM 801 C C . VAL A 1 107 ? 9.109 9.352 -1.044 1 92.44 107 VAL A C 1
ATOM 803 O O . VAL A 1 107 ? 8.312 9.344 -1.989 1 92.44 107 VAL A O 1
ATOM 806 N N . VAL A 1 108 ? 10.328 9.867 -1.089 1 87.62 108 VAL A N 1
ATOM 807 C CA . VAL A 1 108 ? 10.75 10.508 -2.33 1 87.62 108 VAL A CA 1
ATOM 808 C C . VAL A 1 108 ? 12.086 9.93 -2.785 1 87.62 108 VAL A C 1
ATOM 810 O O . VAL A 1 108 ? 12.867 9.43 -1.968 1 87.62 108 VAL A O 1
ATOM 813 N N . SER A 1 109 ? 12.211 9.883 -4.074 1 79.38 109 SER A N 1
ATOM 814 C CA . SER A 1 109 ? 13.477 9.5 -4.691 1 79.38 109 SER A CA 1
ATOM 815 C C . SER A 1 109 ? 14.062 10.648 -5.508 1 79.38 109 SER A C 1
ATOM 817 O O . SER A 1 109 ? 13.367 11.625 -5.805 1 79.38 109 SER A O 1
ATOM 819 N N . PRO A 1 110 ? 15.367 10.57 -5.684 1 67.56 110 PRO A N 1
ATOM 820 C CA . PRO A 1 110 ? 15.977 11.664 -6.445 1 67.56 110 PRO A CA 1
ATOM 821 C C . PRO A 1 110 ? 15.258 11.93 -7.766 1 67.56 110 PRO A C 1
ATOM 823 O O . PRO A 1 110 ? 15.242 13.07 -8.242 1 67.56 110 PRO A O 1
ATOM 826 N N . GLY A 1 111 ? 14.672 11 -8.344 1 61.56 111 GLY A N 1
ATOM 827 C CA . GLY A 1 111 ? 13.961 11.203 -9.594 1 61.56 111 GLY A CA 1
ATOM 828 C C . GLY A 1 111 ? 12.586 11.812 -9.406 1 61.56 111 GLY A C 1
ATOM 829 O O . GLY A 1 111 ? 11.945 12.227 -10.375 1 61.56 111 GLY A O 1
ATOM 830 N N . ASN A 1 112 ? 12.164 11.797 -8.211 1 61.25 112 ASN A N 1
ATOM 831 C CA . ASN A 1 112 ? 10.891 12.477 -7.957 1 61.25 112 ASN A CA 1
ATOM 832 C C . ASN A 1 112 ? 11 13.977 -8.211 1 61.25 112 ASN A C 1
ATOM 834 O O . ASN A 1 112 ? 11.945 14.625 -7.762 1 61.25 112 ASN A O 1
ATOM 838 N N . ALA A 1 113 ? 10.141 14.344 -8.992 1 56.81 113 ALA A N 1
ATOM 839 C CA . ALA A 1 113 ? 10.18 15.758 -9.359 1 56.81 113 ALA A CA 1
ATOM 840 C C . ALA A 1 113 ? 10.102 16.641 -8.117 1 56.81 113 ALA A C 1
ATOM 842 O O . ALA A 1 113 ? 9.25 16.438 -7.25 1 56.81 113 ALA A O 1
ATOM 843 N N . ALA A 1 114 ? 11.07 17.375 -8.008 1 59.22 114 ALA A N 1
ATOM 844 C CA . ALA A 1 114 ? 11.133 18.359 -6.93 1 59.22 114 ALA A CA 1
ATOM 845 C C . ALA A 1 114 ? 9.812 19.109 -6.789 1 59.22 114 ALA A C 1
ATOM 847 O O . ALA A 1 114 ? 9.359 19.391 -5.672 1 59.22 114 ALA A O 1
ATOM 848 N N . SER A 1 115 ? 9.336 19.406 -7.801 1 56.41 115 SER A N 1
ATOM 849 C CA . SER A 1 115 ? 8.07 20.125 -7.812 1 56.41 115 SER A CA 1
ATOM 850 C C . SER A 1 115 ? 6.969 19.328 -7.125 1 56.41 115 SER A C 1
ATOM 852 O O . SER A 1 115 ? 6.16 19.875 -6.379 1 56.41 115 SER A O 1
ATOM 854 N N . ASP A 1 116 ? 6.965 18.109 -7.32 1 64.31 116 ASP A N 1
ATOM 855 C CA . ASP A 1 116 ? 5.941 17.266 -6.699 1 64.31 116 ASP A CA 1
ATOM 856 C C . ASP A 1 116 ? 6.098 17.25 -5.18 1 64.31 116 ASP A C 1
ATOM 858 O O . ASP A 1 116 ? 5.105 17.328 -4.449 1 64.31 116 ASP A O 1
ATOM 862 N N . ARG A 1 117 ? 7.375 17.281 -4.848 1 70.62 117 ARG A N 1
ATOM 863 C CA . ARG A 1 117 ? 7.66 17.297 -3.418 1 70.62 117 ARG A CA 1
ATOM 864 C C . ARG A 1 117 ? 7.176 18.594 -2.779 1 70.62 117 ARG A C 1
ATOM 866 O O . ARG A 1 117 ? 6.547 18.578 -1.718 1 70.62 117 ARG A O 1
ATOM 873 N N . LEU A 1 118 ? 7.508 19.609 -3.475 1 77.19 118 LEU A N 1
ATOM 874 C CA . LEU A 1 118 ? 7.168 20.922 -2.941 1 77.19 118 LEU A CA 1
ATOM 875 C C . LEU A 1 118 ? 5.656 21.141 -2.93 1 77.19 118 LEU A C 1
ATOM 877 O O . LEU A 1 118 ? 5.105 21.672 -1.968 1 77.19 118 LEU A O 1
ATOM 881 N N . VAL A 1 119 ? 5.039 20.719 -3.916 1 81.81 119 VAL A N 1
ATOM 882 C CA . VAL A 1 119 ? 3.596 20.891 -4.031 1 81.81 119 VAL A CA 1
ATOM 883 C C . VAL A 1 119 ? 2.893 20.141 -2.9 1 81.81 119 VAL A C 1
ATOM 885 O O . VAL A 1 119 ? 2.027 20.703 -2.221 1 81.81 119 VAL A O 1
ATOM 888 N N . LYS A 1 120 ? 3.301 18.984 -2.654 1 88.12 120 LYS A N 1
ATOM 889 C CA . LYS A 1 120 ? 2.643 18.219 -1.605 1 88.12 120 LYS A CA 1
ATOM 890 C C . LYS A 1 120 ? 2.867 18.844 -0.234 1 88.12 120 LYS A C 1
ATOM 892 O O . LYS A 1 120 ? 1.943 18.922 0.577 1 88.12 120 LYS A O 1
ATOM 897 N N . MET A 1 121 ? 4.031 19.297 -0.111 1 92.44 121 MET A N 1
ATOM 898 C CA . MET A 1 121 ? 4.344 19.953 1.153 1 92.44 121 MET A CA 1
ATOM 899 C C . MET A 1 121 ? 3.434 21.156 1.374 1 92.44 121 MET A C 1
ATOM 901 O O . MET A 1 121 ? 2.916 21.359 2.473 1 92.44 121 MET A O 1
ATOM 905 N N . GLN A 1 122 ? 3.256 21.922 0.37 1 92.25 122 GLN A N 1
ATOM 906 C CA . GLN A 1 122 ? 2.42 23.109 0.466 1 92.25 122 GLN A CA 1
ATOM 907 C C . GLN A 1 122 ? 0.959 22.734 0.71 1 92.25 122 GLN A C 1
ATOM 909 O O . GLN A 1 122 ? 0.259 23.422 1.467 1 92.25 122 GLN A O 1
ATOM 914 N N . LEU A 1 123 ? 0.523 21.719 0.113 1 93.12 123 LEU A N 1
ATOM 915 C CA . LEU A 1 123 ? -0.851 21.266 0.279 1 93.12 123 LEU A CA 1
ATOM 916 C C . LEU A 1 123 ? -1.108 20.828 1.718 1 93.12 123 LEU A C 1
ATOM 918 O O . LEU A 1 123 ? -2.143 21.156 2.297 1 93.12 123 LEU A O 1
ATOM 922 N N . TYR A 1 124 ? -0.168 20.109 2.285 1 97.19 124 TYR A N 1
ATOM 923 C CA . TYR A 1 124 ? -0.331 19.641 3.658 1 97.19 124 TYR A CA 1
ATOM 924 C C . TYR A 1 124 ? -0.312 20.812 4.637 1 97.19 124 TYR A C 1
ATOM 926 O O . TYR A 1 124 ? -1.082 20.828 5.602 1 97.19 124 TYR A O 1
ATOM 934 N N . ALA A 1 125 ? 0.549 21.766 4.352 1 97.88 125 ALA A N 1
ATOM 935 C CA . ALA A 1 125 ? 0.607 22.969 5.191 1 97.88 125 ALA A CA 1
ATOM 936 C C . ALA A 1 125 ? -0.704 23.75 5.129 1 97.88 125 ALA A C 1
ATOM 938 O O . ALA A 1 125 ? -1.23 24.172 6.16 1 97.88 125 ALA A O 1
ATOM 939 N N . ALA A 1 126 ? -1.174 23.891 3.943 1 96.31 126 ALA A N 1
ATOM 940 C CA . ALA A 1 126 ? -2.42 24.625 3.746 1 96.31 126 ALA A CA 1
ATOM 941 C C . ALA A 1 126 ? -3.578 23.938 4.473 1 96.31 126 ALA A C 1
ATOM 943 O O . ALA A 1 126 ? -4.508 24.609 4.934 1 96.31 126 ALA A O 1
ATOM 944 N N . ALA A 1 127 ? -3.516 22.656 4.641 1 97.5 127 ALA A N 1
ATOM 945 C CA . ALA A 1 127 ? -4.543 21.891 5.336 1 97.5 127 ALA A CA 1
ATOM 946 C C . ALA A 1 127 ? -4.297 21.891 6.844 1 97.5 127 ALA A C 1
ATOM 948 O O . ALA A 1 127 ? -5.031 21.234 7.594 1 97.5 127 ALA A O 1
ATOM 949 N N . ARG A 1 128 ? -3.229 22.469 7.293 1 98.44 128 ARG A N 1
ATOM 950 C CA . ARG A 1 128 ? -2.881 22.688 8.695 1 98.44 128 ARG A CA 1
ATOM 951 C C . ARG A 1 128 ? -2.451 21.391 9.367 1 98.44 128 ARG A C 1
ATOM 953 O O . ARG A 1 128 ? -2.689 21.188 10.555 1 98.44 128 ARG A O 1
ATOM 960 N N . ILE A 1 129 ? -1.894 20.531 8.617 1 98.56 129 ILE A N 1
ATOM 961 C CA . ILE A 1 129 ? -1.292 19.344 9.203 1 98.56 129 ILE A CA 1
ATOM 962 C C . ILE A 1 129 ? -0.003 19.719 9.93 1 98.56 129 ILE A C 1
ATOM 964 O O . ILE A 1 129 ? 0.908 20.297 9.328 1 98.56 129 ILE A O 1
ATOM 968 N N . GLY A 1 130 ? 0.14 19.359 11.07 1 98.69 130 GLY A N 1
ATOM 969 C CA . GLY A 1 130 ? 1.16 19.922 11.953 1 98.69 130 GLY A CA 1
ATOM 970 C C . GLY A 1 130 ? 2.543 19.359 11.68 1 98.69 130 GLY A C 1
ATOM 971 O O . GLY A 1 130 ? 3.549 20.031 11.906 1 98.69 130 GLY A O 1
ATOM 972 N N . TRP A 1 131 ? 2.586 18.078 11.266 1 98.81 131 TRP A N 1
ATOM 973 C CA . TRP A 1 131 ? 3.879 17.406 11.148 1 98.81 131 TRP A CA 1
ATOM 974 C C . TRP A 1 131 ? 3.98 16.641 9.828 1 98.81 131 TRP A C 1
ATOM 976 O O . TRP A 1 131 ? 3.016 16 9.398 1 98.81 131 TRP A O 1
ATOM 986 N N . TYR A 1 132 ? 5.117 16.812 9.219 1 98.44 132 TYR A N 1
ATOM 987 C CA . TYR A 1 132 ? 5.41 16.266 7.902 1 98.44 132 TYR A CA 1
ATOM 988 C C . TYR A 1 132 ? 6.758 15.547 7.895 1 98.44 132 TYR A C 1
ATOM 990 O O . TYR A 1 132 ? 7.777 16.141 8.266 1 98.44 132 TYR A O 1
ATOM 998 N N . LEU A 1 133 ? 6.762 14.266 7.551 1 98 133 LEU A N 1
ATOM 999 C CA . LEU A 1 133 ? 7.977 13.461 7.488 1 98 133 LEU A CA 1
ATOM 1000 C C . LEU A 1 133 ? 8.352 13.156 6.039 1 98 133 LEU A C 1
ATOM 1002 O O . LEU A 1 133 ? 7.559 12.555 5.305 1 98 133 LEU A O 1
ATOM 1006 N N . LEU A 1 134 ? 9.492 13.617 5.668 1 95.88 134 LEU A N 1
ATOM 1007 C CA . LEU A 1 134 ? 10.031 13.32 4.344 1 95.88 134 LEU A CA 1
ATOM 1008 C C . LEU A 1 134 ? 11.062 12.195 4.414 1 95.88 134 LEU A C 1
ATOM 1010 O O . LEU A 1 134 ? 12.031 12.281 5.168 1 95.88 134 LEU A O 1
ATOM 1014 N N . ILE A 1 135 ? 10.773 11.141 3.691 1 95.19 135 ILE A N 1
ATOM 1015 C CA . ILE A 1 135 ? 11.68 10 3.598 1 95.19 135 ILE A CA 1
ATOM 1016 C C . ILE A 1 135 ? 12.375 10 2.236 1 95.19 135 ILE A C 1
ATOM 1018 O O . ILE A 1 135 ? 11.719 9.844 1.202 1 95.19 135 ILE A O 1
ATOM 1022 N N . GLU A 1 136 ? 13.648 10.141 2.295 1 91.62 136 GLU A N 1
ATOM 1023 C CA . GLU A 1 136 ? 14.422 10.211 1.062 1 91.62 136 GLU A CA 1
ATOM 1024 C C . GLU A 1 136 ? 15.18 8.914 0.812 1 91.62 136 GLU A C 1
ATOM 1026 O O . GLU A 1 136 ? 15.859 8.398 1.706 1 91.62 136 GLU A O 1
ATOM 1031 N N . GLN A 1 137 ? 14.945 8.406 -0.34 1 88.5 137 GLN A N 1
ATOM 1032 C CA . GLN A 1 137 ? 15.633 7.176 -0.73 1 88.5 137 GLN A CA 1
ATOM 1033 C C . GLN A 1 137 ? 16.5 7.402 -1.963 1 88.5 137 GLN A C 1
ATOM 1035 O O . GLN A 1 137 ? 16.016 7.887 -2.99 1 88.5 137 GLN A O 1
ATOM 1040 N N . GLU A 1 138 ? 17.734 7.086 -1.884 1 80.94 138 GLU A N 1
ATOM 1041 C CA . GLU A 1 138 ? 18.672 7.195 -2.992 1 80.94 138 GLU A CA 1
ATOM 1042 C C . GLU A 1 138 ? 19.781 6.137 -2.887 1 80.94 138 GLU A C 1
ATOM 1044 O O . GLU A 1 138 ? 20.5 6.09 -1.893 1 80.94 138 GLU A O 1
ATOM 1049 N N . ARG A 1 139 ? 20.047 5.371 -3.959 1 78.44 139 ARG A N 1
ATOM 1050 C CA . ARG A 1 139 ? 21.141 4.422 -4.102 1 78.44 139 ARG A CA 1
ATOM 1051 C C . ARG A 1 139 ? 21.281 3.559 -2.85 1 78.44 139 ARG A C 1
ATOM 1053 O O . ARG A 1 139 ? 22.375 3.428 -2.301 1 78.44 139 ARG A O 1
ATOM 1060 N N . GLY A 1 140 ? 20.188 3.182 -2.275 1 76.94 140 GLY A N 1
ATOM 1061 C CA . GLY A 1 140 ? 20.234 2.273 -1.142 1 76.94 140 GLY A CA 1
ATOM 1062 C C . GLY A 1 140 ? 20.312 2.988 0.194 1 76.94 140 GLY A C 1
ATOM 1063 O O . GLY A 1 140 ? 20.359 2.346 1.246 1 76.94 140 GLY A O 1
ATOM 1064 N N . GLN A 1 141 ? 20.406 4.25 0.145 1 88.75 141 GLN A N 1
ATOM 1065 C CA . GLN A 1 141 ? 20.438 5.043 1.371 1 88.75 141 GLN A CA 1
ATOM 1066 C C . GLN A 1 141 ? 19.078 5.641 1.676 1 88.75 141 GLN A C 1
ATOM 1068 O O . GLN A 1 141 ? 18.312 5.953 0.76 1 88.75 141 GLN A O 1
ATOM 1073 N N . VAL A 1 142 ? 18.828 5.734 3.041 1 94.19 142 VAL A N 1
ATOM 1074 C CA . VAL A 1 142 ? 17.578 6.328 3.49 1 94.19 142 VAL A CA 1
ATOM 1075 C C . VAL A 1 142 ? 17.875 7.504 4.418 1 94.19 142 VAL A C 1
ATOM 1077 O O . VAL A 1 142 ? 18.703 7.402 5.316 1 94.19 142 VAL A O 1
ATOM 1080 N N . GLY A 1 143 ? 17.312 8.602 4.094 1 95.25 143 GLY A N 1
ATOM 1081 C CA . GLY A 1 143 ? 17.312 9.773 4.961 1 95.25 143 GLY A CA 1
ATOM 1082 C C . GLY A 1 143 ? 15.93 10.203 5.402 1 95.25 143 GLY A C 1
ATOM 1083 O O . GLY A 1 143 ? 14.953 9.969 4.695 1 95.25 143 GLY A O 1
ATOM 1084 N N . LEU A 1 144 ? 15.875 10.789 6.621 1 97.19 144 LEU A N 1
ATOM 1085 C CA . LEU A 1 144 ? 14.617 11.273 7.184 1 97.19 144 LEU A CA 1
ATOM 1086 C C . LEU A 1 144 ? 14.703 12.766 7.504 1 97.19 144 LEU A C 1
ATOM 1088 O O . LEU A 1 144 ? 15.727 13.234 8.008 1 97.19 144 LEU A O 1
ATOM 1092 N N . ARG A 1 145 ? 13.688 13.5 7.133 1 97.25 145 ARG A N 1
ATOM 1093 C CA . ARG A 1 145 ? 13.523 14.883 7.551 1 97.25 145 ARG A CA 1
ATOM 1094 C C . ARG A 1 145 ? 12.141 15.117 8.148 1 97.25 145 ARG A C 1
ATOM 1096 O O . ARG A 1 145 ? 11.125 14.859 7.492 1 97.25 145 ARG A O 1
ATOM 1103 N N . LEU A 1 146 ? 12.148 15.523 9.375 1 98.44 146 LEU A N 1
ATOM 1104 C CA . LEU A 1 146 ? 10.914 15.836 10.078 1 98.44 146 LEU A CA 1
ATOM 1105 C C . LEU A 1 146 ? 10.656 17.344 10.094 1 98.44 146 LEU A C 1
ATOM 1107 O O . LEU A 1 146 ? 11.539 18.125 10.469 1 98.44 146 LEU A O 1
ATOM 1111 N N . PHE A 1 147 ? 9.461 17.719 9.656 1 98.5 147 PHE A N 1
ATOM 1112 C CA . PHE A 1 147 ? 9.094 19.125 9.586 1 98.5 147 PHE A CA 1
ATOM 1113 C C . PHE A 1 147 ? 7.922 19.422 10.516 1 98.5 147 PHE A C 1
ATOM 1115 O O . PHE A 1 147 ? 7.039 18.594 10.695 1 98.5 147 PHE A O 1
ATOM 1122 N N . ARG A 1 148 ? 7.941 20.594 11.047 1 98.69 148 ARG A N 1
ATOM 1123 C CA . ARG A 1 148 ? 6.848 21.109 11.867 1 98.69 148 ARG A CA 1
ATOM 1124 C C . ARG A 1 148 ? 6.203 22.328 11.219 1 98.69 148 ARG A C 1
ATOM 1126 O O . ARG A 1 148 ? 6.902 23.203 10.68 1 98.69 148 ARG A O 1
ATOM 1133 N N . LEU A 1 149 ? 4.852 22.344 11.25 1 98.69 149 LEU A N 1
ATOM 1134 C CA . LEU A 1 149 ? 4.152 23.516 10.727 1 98.69 149 LEU A CA 1
ATOM 1135 C C . LEU A 1 149 ? 4.434 24.75 11.578 1 98.69 149 LEU A C 1
ATOM 1137 O O . LEU A 1 149 ? 4.309 24.703 12.797 1 98.69 149 LEU A O 1
ATOM 1141 N N . ASP A 1 150 ? 4.879 25.766 10.992 1 98.19 150 ASP A N 1
ATOM 1142 C CA . ASP A 1 150 ? 5.094 27.094 11.578 1 98.19 150 ASP A CA 1
ATOM 1143 C C . ASP A 1 150 ? 4.418 28.172 10.742 1 98.19 150 ASP A C 1
ATOM 1145 O O . ASP A 1 150 ? 4.906 28.531 9.672 1 98.19 150 ASP A O 1
ATOM 1149 N N . GLY A 1 151 ? 3.4 28.688 11.305 1 97.31 151 GLY A N 1
ATOM 1150 C CA . GLY A 1 151 ? 2.588 29.578 10.484 1 97.31 151 GLY A CA 1
ATOM 1151 C C . GLY A 1 151 ? 1.962 28.875 9.289 1 97.31 151 GLY A C 1
ATOM 1152 O O . GLY A 1 151 ? 1.172 27.938 9.453 1 97.31 151 GLY A O 1
ATOM 1153 N N . GLU A 1 152 ? 2.439 29.328 8.055 1 96.44 152 GLU A N 1
ATOM 1154 C CA . GLU A 1 152 ? 1.826 28.781 6.848 1 96.44 152 GLU A CA 1
ATOM 1155 C C . GLU A 1 152 ? 2.77 27.812 6.141 1 96.44 152 GLU A C 1
ATOM 1157 O O . GLU A 1 152 ? 2.457 27.312 5.059 1 96.44 152 GLU A O 1
ATOM 1162 N N . HIS A 1 153 ? 3.908 27.594 6.75 1 96.06 153 HIS A N 1
ATOM 1163 C CA . HIS A 1 153 ? 4.887 26.734 6.102 1 96.06 153 HIS A CA 1
ATOM 1164 C C . HIS A 1 153 ? 5.52 25.766 7.098 1 96.06 153 HIS A C 1
ATOM 1166 O O . HIS A 1 153 ? 5.438 25.969 8.312 1 96.06 153 HIS A O 1
ATOM 1172 N N . TYR A 1 154 ? 6.098 24.719 6.539 1 97.75 154 TYR A N 1
ATOM 1173 C CA . TYR A 1 154 ? 6.832 23.766 7.367 1 97.75 154 TYR A CA 1
ATOM 1174 C C . TYR A 1 154 ? 8.266 24.234 7.594 1 97.75 154 TYR A C 1
ATOM 1176 O O . TYR A 1 154 ? 8.898 24.781 6.684 1 97.75 154 TYR A O 1
ATOM 1184 N N . VAL A 1 155 ? 8.766 24.016 8.727 1 98.19 155 VAL A N 1
ATOM 1185 C CA . VAL A 1 155 ? 10.164 24.25 9.047 1 98.19 155 VAL A CA 1
ATOM 1186 C C . VAL A 1 155 ? 10.812 22.953 9.523 1 98.19 155 VAL A C 1
ATOM 1188 O O . VAL A 1 155 ? 10.195 22.172 10.25 1 98.19 155 VAL A O 1
ATOM 1191 N N . GLU A 1 156 ? 12.039 22.75 9.133 1 97.88 156 GLU A N 1
ATOM 1192 C CA . GLU A 1 156 ? 12.742 21.531 9.508 1 97.88 156 GLU A CA 1
ATOM 1193 C C . GLU A 1 156 ? 12.938 21.438 11.016 1 97.88 156 GLU A C 1
ATOM 1195 O O . GLU A 1 156 ? 13.383 22.406 11.648 1 97.88 156 GLU A O 1
ATOM 1200 N N . HIS A 1 157 ? 12.57 20.359 11.586 1 98.25 157 HIS A N 1
ATOM 1201 C CA . HIS A 1 157 ? 12.633 20.156 13.031 1 98.25 157 HIS A CA 1
ATOM 1202 C C . HIS A 1 157 ? 13.75 19.188 13.398 1 98.25 157 HIS A C 1
ATOM 1204 O O . HIS A 1 157 ? 14.445 19.391 14.391 1 98.25 157 HIS A O 1
ATOM 1210 N N . ALA A 1 158 ? 13.922 18.094 12.656 1 98.25 158 ALA A N 1
ATOM 1211 C CA . ALA A 1 158 ? 14.953 17.094 12.891 1 98.25 158 ALA A CA 1
ATOM 1212 C C . ALA A 1 158 ? 15.336 16.375 11.586 1 98.25 158 ALA A C 1
ATOM 1214 O O . ALA A 1 158 ? 14.531 16.312 10.656 1 98.25 158 ALA A O 1
ATOM 1215 N N . VAL A 1 159 ? 16.578 15.914 11.586 1 97.88 159 VAL A N 1
ATOM 1216 C CA . VAL A 1 159 ? 17.078 15.203 10.422 1 97.88 159 VAL A CA 1
ATOM 1217 C C . VAL A 1 159 ? 17.844 13.961 10.875 1 97.88 159 VAL A C 1
ATOM 1219 O O . VAL A 1 159 ? 18.531 13.984 11.898 1 97.88 159 VAL A O 1
ATOM 1222 N N . ALA A 1 160 ? 17.703 12.883 10.156 1 97.94 160 ALA A N 1
ATOM 1223 C CA . ALA A 1 160 ? 18.531 11.688 10.297 1 97.94 160 ALA A CA 1
ATOM 1224 C C . ALA A 1 160 ? 19.047 11.219 8.938 1 97.94 160 ALA A C 1
ATOM 1226 O O . ALA A 1 160 ? 18.266 10.914 8.039 1 97.94 160 ALA A O 1
ATOM 1227 N N . LYS A 1 161 ? 20.375 11.195 8.875 1 96.06 161 LYS A N 1
ATOM 1228 C CA . LYS A 1 161 ? 21 10.648 7.68 1 96.06 161 LYS A CA 1
ATOM 1229 C C . LYS A 1 161 ? 21.031 9.125 7.73 1 96.06 161 LYS A C 1
ATOM 1231 O O . LYS A 1 161 ? 20.672 8.523 8.742 1 96.06 161 LYS A O 1
ATOM 1236 N N . SER A 1 162 ? 21.422 8.602 6.531 1 94.62 162 SER A N 1
ATOM 1237 C CA . SER A 1 162 ? 21.562 7.148 6.496 1 94.62 162 SER A CA 1
ATOM 1238 C C . SER A 1 162 ? 22.453 6.652 7.621 1 94.62 162 SER A C 1
ATOM 1240 O O . SER A 1 162 ? 23.547 7.203 7.848 1 94.62 162 SER A O 1
ATOM 1242 N N . GLY A 1 163 ? 22.016 5.645 8.344 1 94.62 163 GLY A N 1
ATOM 1243 C CA . GLY A 1 163 ? 22.781 5.094 9.445 1 94.62 163 GLY A CA 1
ATOM 1244 C C . GLY A 1 163 ? 22.484 5.77 10.773 1 94.62 163 GLY A C 1
ATOM 1245 O O . GLY A 1 163 ? 22.953 5.328 11.82 1 94.62 163 GLY A O 1
ATOM 1246 N N . GLU A 1 164 ? 21.625 6.797 10.727 1 97.38 164 GLU A N 1
ATOM 1247 C CA . GLU A 1 164 ? 21.297 7.539 11.938 1 97.38 164 GLU A CA 1
ATOM 1248 C C . GLU A 1 164 ? 19.875 7.246 12.406 1 97.38 164 GLU A C 1
ATOM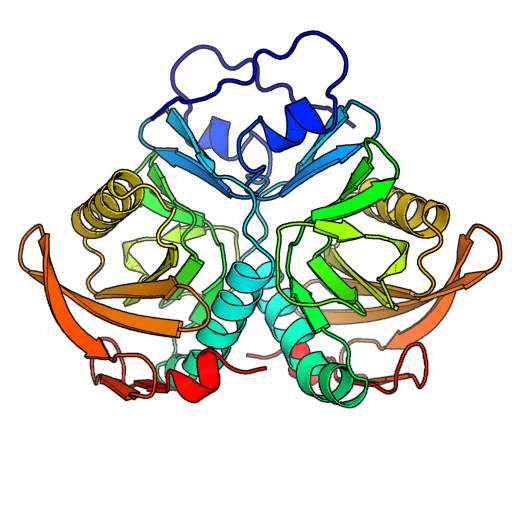 1250 O O . GLU A 1 164 ? 19.125 6.547 11.719 1 97.38 164 GLU A O 1
ATOM 1255 N N . VAL A 1 165 ? 19.594 7.699 13.648 1 98.06 165 VAL A N 1
ATOM 1256 C CA . VAL A 1 165 ? 18.281 7.496 14.273 1 98.06 165 VAL A CA 1
ATOM 1257 C C . VAL A 1 165 ? 17.578 8.836 14.422 1 98.06 165 VAL A C 1
ATOM 1259 O O . VAL A 1 165 ? 18.188 9.828 14.828 1 98.06 165 VAL A O 1
ATOM 1262 N N . LEU A 1 166 ? 16.344 8.883 14.023 1 98.5 166 LEU A N 1
ATOM 1263 C CA . LEU A 1 166 ? 15.492 10.047 14.273 1 98.5 166 LEU A CA 1
ATOM 1264 C C . LEU A 1 166 ? 14.578 9.797 15.469 1 98.5 166 LEU A C 1
ATOM 1266 O O . LEU A 1 166 ? 13.836 8.812 15.5 1 98.5 166 LEU A O 1
ATOM 1270 N N . THR A 1 167 ? 14.656 10.648 16.469 1 98.25 167 THR A N 1
ATOM 1271 C CA . THR A 1 167 ? 13.781 10.586 17.641 1 98.25 167 THR A CA 1
ATOM 1272 C C . THR A 1 167 ? 13.008 11.891 17.797 1 98.25 167 THR A C 1
ATOM 1274 O O . THR A 1 167 ? 13.555 12.977 17.609 1 98.25 167 THR A O 1
ATOM 1277 N N . SER A 1 168 ? 11.75 11.727 18.109 1 98.19 168 SER A N 1
ATOM 1278 C CA . SER A 1 168 ? 10.93 12.914 18.359 1 98.19 168 SER A CA 1
ATOM 1279 C C . SER A 1 168 ? 9.883 12.648 19.438 1 98.19 168 SER A C 1
ATOM 1281 O O . SER A 1 168 ? 9.32 11.555 19.5 1 98.19 168 SER A O 1
ATOM 1283 N N . ASP A 1 169 ? 9.547 13.656 20.234 1 97.81 169 ASP A N 1
ATOM 1284 C CA . ASP A 1 169 ? 8.469 13.578 21.219 1 97.81 169 ASP A CA 1
ATOM 1285 C C . ASP A 1 169 ? 7.145 14.055 20.625 1 97.81 169 ASP A C 1
ATOM 1287 O O . ASP A 1 169 ? 6.078 13.789 21.172 1 97.81 169 ASP A O 1
ATOM 1291 N N . GLU A 1 170 ? 7.242 14.82 19.609 1 96.94 170 GLU A N 1
ATOM 1292 C CA . GLU A 1 170 ? 6.078 15.352 18.906 1 96.94 170 GLU A CA 1
ATOM 1293 C C . GLU A 1 170 ? 6.016 14.82 17.469 1 96.94 170 GLU A C 1
ATOM 1295 O O . GLU A 1 170 ? 7.051 14.617 16.828 1 96.94 170 GLU A O 1
ATOM 1300 N N . PRO A 1 171 ? 4.781 14.594 16.922 1 97.81 171 PRO A N 1
ATOM 1301 C CA . PRO A 1 171 ? 3.463 14.781 17.531 1 97.81 171 PRO A CA 1
ATOM 1302 C C . PRO A 1 171 ? 3.109 13.664 18.531 1 97.81 171 PRO A C 1
ATOM 1304 O O . PRO A 1 171 ? 2.113 13.766 19.25 1 97.81 171 PRO A O 1
ATOM 1307 N N . PHE A 1 172 ? 3.797 12.664 18.562 1 98.25 172 PHE A N 1
ATOM 1308 C CA . PHE A 1 172 ? 3.859 11.594 19.547 1 98.25 172 PHE A CA 1
ATOM 1309 C C . PHE A 1 172 ? 5.285 11.078 19.688 1 98.25 172 PHE A C 1
ATOM 1311 O O . PHE A 1 172 ? 6.152 11.383 18.875 1 98.25 172 PHE A O 1
ATOM 1318 N N . ALA A 1 173 ? 5.523 10.352 20.75 1 98.31 173 ALA A N 1
ATOM 1319 C CA . ALA A 1 173 ? 6.875 9.836 20.953 1 98.31 173 ALA A CA 1
ATOM 1320 C C . ALA A 1 173 ? 7.18 8.695 19.984 1 98.31 173 ALA A C 1
ATOM 1322 O O . ALA A 1 173 ? 6.492 7.676 19.984 1 98.31 173 ALA A O 1
ATOM 1323 N N . PHE A 1 174 ? 8.25 8.914 19.188 1 98.12 174 PHE A N 1
ATOM 1324 C CA . PHE A 1 174 ? 8.641 7.824 18.297 1 98.12 174 PHE A CA 1
ATOM 1325 C C . PHE A 1 174 ? 10.133 7.895 17.969 1 98.12 174 PHE A C 1
ATOM 1327 O O . PHE A 1 174 ? 10.773 8.922 18.203 1 98.12 174 PHE A O 1
ATOM 1334 N N . THR A 1 175 ? 10.641 6.773 17.578 1 98 175 THR A N 1
ATOM 1335 C CA . THR A 1 175 ? 12.016 6.609 17.125 1 98 175 THR A CA 1
ATOM 1336 C C . THR A 1 175 ? 12.062 5.824 15.812 1 98 175 THR A C 1
ATOM 1338 O O . THR A 1 175 ? 11.398 4.797 15.68 1 98 175 THR A O 1
ATOM 1341 N N . LEU A 1 176 ? 12.781 6.34 14.852 1 97.88 176 LEU A N 1
ATOM 1342 C CA . LEU A 1 176 ? 12.992 5.672 13.57 1 97.88 176 LEU A CA 1
ATOM 1343 C C . LEU A 1 176 ? 14.484 5.469 13.305 1 97.88 176 LEU A C 1
ATOM 1345 O O . LEU A 1 176 ? 15.242 6.438 13.258 1 97.88 176 LEU A O 1
ATOM 1349 N N . ASP A 1 177 ? 14.875 4.277 13.18 1 96.81 177 ASP A N 1
ATOM 1350 C CA . ASP A 1 177 ? 16.25 3.92 12.844 1 96.81 177 ASP A CA 1
ATOM 1351 C C . ASP A 1 177 ? 16.406 3.656 11.344 1 96.81 177 ASP A C 1
ATOM 1353 O O . ASP A 1 177 ? 15.883 2.666 10.828 1 96.81 177 ASP A O 1
ATOM 1357 N N . THR A 1 178 ? 17.172 4.48 10.656 1 95.56 178 THR A N 1
ATOM 1358 C CA . THR A 1 178 ? 17.281 4.367 9.211 1 95.56 178 THR A CA 1
ATOM 1359 C C . THR A 1 178 ? 17.938 3.043 8.82 1 95.56 178 THR A C 1
ATOM 1361 O O . THR A 1 178 ? 17.75 2.562 7.699 1 95.56 178 THR A O 1
ATOM 1364 N N . ARG A 1 179 ? 18.719 2.414 9.688 1 90.81 179 ARG A N 1
ATOM 1365 C CA . ARG A 1 179 ? 19.344 1.125 9.414 1 90.81 179 ARG A CA 1
ATOM 1366 C C . ARG A 1 179 ? 18.297 0.018 9.312 1 90.81 179 ARG A C 1
ATOM 1368 O O . ARG A 1 179 ? 18.406 -0.86 8.453 1 90.81 179 ARG A O 1
ATOM 1375 N N . THR A 1 180 ? 17.281 0.179 10.195 1 87.5 180 THR A N 1
ATOM 1376 C CA . THR A 1 180 ? 16.281 -0.879 10.273 1 87.5 180 THR A CA 1
ATOM 1377 C C . THR A 1 180 ? 15.203 -0.679 9.211 1 87.5 180 THR A C 1
ATOM 1379 O O . THR A 1 180 ? 14.617 -1.648 8.719 1 87.5 180 THR A O 1
ATOM 1382 N N . ILE A 1 181 ? 14.969 0.55 8.82 1 88.81 181 ILE A N 1
ATOM 1383 C CA . ILE A 1 181 ? 13.922 0.844 7.844 1 88.81 181 ILE A CA 1
ATOM 1384 C C . ILE A 1 181 ? 14.422 0.487 6.441 1 88.81 181 ILE A C 1
ATOM 1386 O O . ILE A 1 181 ? 13.633 0.07 5.59 1 88.81 181 ILE A O 1
ATOM 1390 N N . ALA A 1 182 ? 15.75 0.65 6.176 1 76.31 182 ALA A N 1
ATOM 1391 C CA . ALA A 1 182 ? 16.344 0.452 4.855 1 76.31 182 ALA A CA 1
ATOM 1392 C C . ALA A 1 182 ? 16.594 -1.029 4.586 1 76.31 182 ALA A C 1
ATOM 1394 O O . ALA A 1 182 ? 16.625 -1.456 3.428 1 76.31 182 ALA A O 1
ATOM 1395 N N . THR A 1 183 ? 16.938 -1.792 5.586 1 69.62 183 THR A N 1
ATOM 1396 C CA . THR A 1 183 ? 17.438 -3.146 5.379 1 69.62 183 THR A CA 1
ATOM 1397 C C . THR A 1 183 ? 16.297 -4.16 5.473 1 69.62 183 THR A C 1
ATOM 1399 O O . THR A 1 183 ? 15.312 -3.932 6.18 1 69.62 183 THR A O 1
ATOM 1402 N N . ARG A 1 184 ? 16.406 -5.133 4.531 1 67.06 184 ARG A N 1
ATOM 1403 C CA . ARG A 1 184 ? 15.492 -6.273 4.629 1 67.06 184 ARG A CA 1
ATOM 1404 C C . ARG A 1 184 ? 15.688 -7.016 5.949 1 67.06 184 ARG A C 1
ATOM 1406 O O . ARG A 1 184 ? 16.797 -7.117 6.453 1 67.06 184 ARG A O 1
ATOM 1413 N N . MET B 1 1 ? -17.938 -5.344 -16.5 1 21.19 1 MET B N 1
ATOM 1414 C CA . MET B 1 1 ? -16.766 -4.773 -15.852 1 21.19 1 MET B CA 1
ATOM 1415 C C . MET B 1 1 ? -16.469 -3.369 -16.375 1 21.19 1 MET B C 1
ATOM 1417 O O . MET B 1 1 ? -15.891 -3.213 -17.453 1 21.19 1 MET B O 1
ATOM 1421 N N . SER B 1 2 ? -17.188 -2.369 -16.047 1 25.89 2 SER B N 1
ATOM 1422 C CA . SER B 1 2 ? -17.328 -1.116 -16.781 1 25.89 2 SER B CA 1
ATOM 1423 C C . SER B 1 2 ? -16.062 -0.275 -16.703 1 25.89 2 SER B C 1
ATOM 1425 O O . SER B 1 2 ? -15.539 -0.036 -15.609 1 25.89 2 SER B O 1
ATOM 1427 N N . VAL B 1 3 ? -15.227 -0.576 -17.672 1 32.34 3 VAL B N 1
ATOM 1428 C CA . VAL B 1 3 ? -14.016 0.173 -17.984 1 32.34 3 VAL B CA 1
ATOM 1429 C C . VAL B 1 3 ? -14.305 1.671 -17.953 1 32.34 3 VAL B C 1
ATOM 1431 O O . VAL B 1 3 ? -15.164 2.16 -18.703 1 32.34 3 VAL B O 1
ATOM 1434 N N . GLN B 1 4 ? -14.391 2.283 -16.828 1 35.72 4 GLN B N 1
ATOM 1435 C CA . GLN B 1 4 ? -14.812 3.668 -17 1 35.72 4 GLN B CA 1
ATOM 1436 C C . GLN B 1 4 ? -13.68 4.512 -17.578 1 35.72 4 GLN B C 1
ATOM 1438 O O . GLN B 1 4 ? -12.586 4.574 -17 1 35.72 4 GLN B O 1
ATOM 1443 N N . VAL B 1 5 ? -13.547 4.48 -18.906 1 41.41 5 VAL B N 1
ATOM 1444 C CA . VAL B 1 5 ? -12.82 5.559 -19.562 1 41.41 5 VAL B CA 1
ATOM 1445 C C . VAL B 1 5 ? -13.367 6.91 -19.109 1 41.41 5 VAL B C 1
ATOM 1447 O O . VAL B 1 5 ? -14.57 7.152 -19.203 1 41.41 5 VAL B O 1
ATOM 1450 N N . VAL B 1 6 ? -12.578 7.504 -18.203 1 48.56 6 VAL B N 1
ATOM 1451 C CA . VAL B 1 6 ? -13.234 8.672 -17.625 1 48.56 6 VAL B CA 1
ATOM 1452 C C . VAL B 1 6 ? -13.305 9.797 -18.656 1 48.56 6 VAL B C 1
ATOM 1454 O O . VAL B 1 6 ? -12.281 10.375 -19.031 1 48.56 6 VAL B O 1
ATOM 1457 N N . ASP B 1 7 ? -14.078 9.672 -19.656 1 48.28 7 ASP B N 1
ATOM 1458 C CA . ASP B 1 7 ? -14.469 10.867 -20.406 1 48.28 7 ASP B CA 1
ATOM 1459 C C . ASP B 1 7 ? -15.125 11.898 -19.484 1 48.28 7 ASP B C 1
ATOM 1461 O O . ASP B 1 7 ? -16.172 11.625 -18.891 1 48.28 7 ASP B O 1
ATOM 1465 N N . HIS B 1 8 ? -14.25 12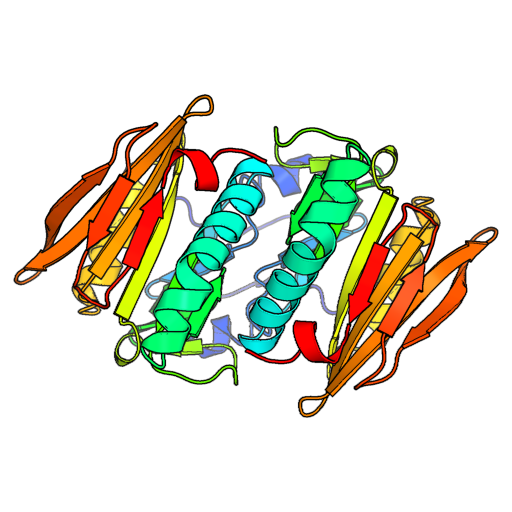.711 -18.922 1 55.72 8 HIS B N 1
ATOM 1466 C CA . HIS B 1 8 ? -14.852 13.672 -18 1 55.72 8 HIS B CA 1
ATOM 1467 C C . HIS B 1 8 ? -14.758 15.094 -18.547 1 55.72 8 HIS B C 1
ATOM 1469 O O . HIS B 1 8 ? -13.695 15.516 -19.016 1 55.72 8 HIS B O 1
ATOM 1475 N N . VAL B 1 9 ? -15.93 15.695 -18.75 1 62.06 9 VAL B N 1
ATOM 1476 C CA . VAL B 1 9 ? -15.984 17.094 -19.188 1 62.06 9 VAL B CA 1
ATOM 1477 C C . VAL B 1 9 ? -15.992 18.016 -17.969 1 62.06 9 VAL B C 1
ATOM 1479 O O . VAL B 1 9 ? -16.75 17.797 -17.031 1 62.06 9 VAL B O 1
ATOM 1482 N N . GLY B 1 10 ? -15.117 19.078 -17.953 1 63.34 10 GLY B N 1
ATOM 1483 C CA . GLY B 1 10 ? -15.07 20.062 -16.875 1 63.34 10 GLY B CA 1
ATOM 1484 C C . GLY B 1 10 ? -14.234 19.625 -15.695 1 63.34 10 GLY B C 1
ATOM 1485 O O . GLY B 1 10 ? -13.508 18.625 -15.773 1 63.34 10 GLY B O 1
ATOM 1486 N N . PRO B 1 11 ? -14.344 20.438 -14.68 1 71.25 11 PRO B N 1
ATOM 1487 C CA . PRO B 1 11 ? -13.547 20.109 -13.492 1 71.25 11 PRO B CA 1
ATOM 1488 C C . PRO B 1 11 ? -14.078 18.891 -12.742 1 71.25 11 PRO B C 1
ATOM 1490 O O . PRO B 1 11 ? -15.289 18.656 -12.727 1 71.25 11 PRO B O 1
ATOM 1493 N N . TRP B 1 12 ? -13.234 18.094 -12.234 1 72.12 12 TRP B N 1
ATOM 1494 C CA . TRP B 1 12 ? -13.594 16.922 -11.445 1 72.12 12 TRP B CA 1
ATOM 1495 C C . TRP B 1 12 ? -14.078 17.328 -10.055 1 72.12 12 TRP B C 1
ATOM 1497 O O . TRP B 1 12 ? -13.477 18.188 -9.414 1 72.12 12 TRP B O 1
ATOM 1507 N N . SER B 1 13 ? -15.242 16.859 -9.664 1 76.06 13 SER B N 1
ATOM 1508 C CA . SER B 1 13 ? -15.734 17.016 -8.305 1 76.06 13 SER B CA 1
ATOM 1509 C C . SER B 1 13 ? -15.312 15.844 -7.426 1 76.06 13 SER B C 1
ATOM 1511 O O . SER B 1 13 ? -14.797 14.844 -7.926 1 76.06 13 SER B O 1
ATOM 1513 N N . GLU B 1 14 ? -15.477 15.992 -6.152 1 78.56 14 GLU B N 1
ATOM 1514 C CA . GLU B 1 14 ? -15.219 14.875 -5.254 1 78.56 14 GLU B CA 1
ATOM 1515 C C . GLU B 1 14 ? -16.109 13.672 -5.598 1 78.56 14 GLU B C 1
ATOM 1517 O O . GLU B 1 14 ? -15.648 12.531 -5.566 1 78.56 14 GLU B O 1
ATOM 1522 N N . ASP B 1 15 ? -17.312 14.016 -5.852 1 74.69 15 ASP B N 1
ATOM 1523 C CA . ASP B 1 15 ? -18.219 12.945 -6.234 1 74.69 15 ASP B CA 1
ATOM 1524 C C . ASP B 1 15 ? -17.719 12.211 -7.473 1 74.69 15 ASP B C 1
ATOM 1526 O O . ASP B 1 15 ? -17.781 10.977 -7.539 1 74.69 15 ASP B O 1
ATOM 1530 N N . ASP B 1 16 ? -17.359 13.016 -8.469 1 68.44 16 ASP B N 1
ATOM 1531 C CA . ASP B 1 16 ? -16.781 12.422 -9.672 1 68.44 16 ASP B CA 1
ATOM 1532 C C . ASP B 1 16 ? -15.586 11.539 -9.32 1 68.44 16 ASP B C 1
ATOM 1534 O O . ASP B 1 16 ? -15.453 10.43 -9.844 1 68.44 16 ASP B O 1
ATOM 1538 N N . TYR B 1 17 ? -14.797 12.047 -8.484 1 72.31 17 TYR B N 1
ATOM 1539 C CA . TYR B 1 17 ? -13.594 11.352 -8.062 1 72.31 17 TYR B CA 1
ATOM 1540 C C . TYR B 1 17 ? -13.93 10.031 -7.387 1 72.31 17 TYR B C 1
ATOM 1542 O O . TYR B 1 17 ? -13.398 8.984 -7.758 1 72.31 17 TYR B O 1
ATOM 1550 N N . PHE B 1 18 ? -14.875 10.094 -6.469 1 73.31 18 PHE B N 1
ATOM 1551 C CA . PHE B 1 18 ? -15.227 8.883 -5.734 1 73.31 18 PHE B CA 1
ATOM 1552 C C . PHE B 1 18 ? -16.016 7.922 -6.617 1 73.31 18 PHE B C 1
ATOM 1554 O O . PHE B 1 18 ? -16.031 6.715 -6.371 1 73.31 18 PHE B O 1
ATOM 1561 N N . ALA B 1 19 ? -16.703 8.578 -7.656 1 64.81 19 ALA B N 1
ATOM 1562 C CA . ALA B 1 19 ? -17.484 7.758 -8.578 1 64.81 19 ALA B CA 1
ATOM 1563 C C . ALA B 1 19 ? -16.562 6.969 -9.516 1 64.81 19 ALA B C 1
ATOM 1565 O O . ALA B 1 19 ? -16.984 5.988 -10.133 1 64.81 19 ALA B O 1
ATOM 1566 N N . LEU B 1 20 ? -15.484 7.828 -10.016 1 59.81 20 LEU B N 1
ATOM 1567 C CA 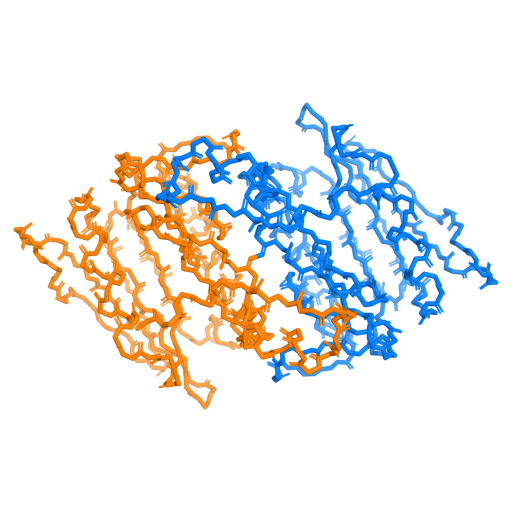. LEU B 1 20 ? -14.547 7.02 -10.789 1 59.81 20 LEU B CA 1
ATOM 1568 C C . LEU B 1 20 ? -14.5 5.59 -10.258 1 59.81 20 LEU B C 1
ATOM 1570 O O . LEU B 1 20 ? -14.148 4.664 -10.992 1 59.81 20 LEU B O 1
ATOM 1574 N N . GLY B 1 21 ? -15.391 5.316 -9.445 1 48.53 21 GLY B N 1
ATOM 1575 C CA . GLY B 1 21 ? -15.344 4.133 -8.602 1 48.53 21 GLY B CA 1
ATOM 1576 C C . GLY B 1 21 ? -14.609 4.363 -7.293 1 48.53 21 GLY B C 1
ATOM 1577 O O . GLY B 1 21 ? -14.094 5.457 -7.047 1 48.53 21 GLY B O 1
ATOM 1578 N N . GLU B 1 22 ? -15.133 3.754 -6.426 1 41.06 22 GLU B N 1
ATOM 1579 C CA . GLU B 1 22 ? -14.352 3.83 -5.195 1 41.06 22 GLU B CA 1
ATOM 1580 C C . GLU B 1 22 ? -12.875 4.062 -5.492 1 41.06 22 GLU B C 1
ATOM 1582 O O . GLU B 1 22 ? -12.25 3.285 -6.215 1 41.06 22 GLU B O 1
ATOM 1587 N N . THR B 1 23 ? -12.594 5.219 -5.922 1 41.62 23 THR B N 1
ATOM 1588 C CA . THR B 1 23 ? -11.305 5.797 -6.289 1 41.62 23 THR B CA 1
ATOM 1589 C C . THR B 1 23 ? -10.172 4.809 -6.012 1 41.62 23 THR B C 1
ATOM 1591 O O . THR B 1 23 ? -9.234 5.117 -5.273 1 41.62 23 THR B O 1
ATOM 1594 N N . THR B 1 24 ? -10.492 3.662 -6.254 1 44.69 24 THR B N 1
ATOM 1595 C CA . THR B 1 24 ? -9.375 2.816 -5.859 1 44.69 24 THR B CA 1
ATOM 1596 C C . THR B 1 24 ? -8.141 3.137 -6.695 1 44.69 24 THR B C 1
ATOM 1598 O O . THR B 1 24 ? -8.242 3.43 -7.887 1 44.69 24 THR B O 1
ATOM 1601 N N . ASP B 1 25 ? -7.117 3.381 -6.281 1 51.62 25 ASP B N 1
ATOM 1602 C CA . ASP B 1 25 ? -5.664 3.506 -6.254 1 51.62 25 ASP B CA 1
ATOM 1603 C C . ASP B 1 25 ? -5.02 2.65 -7.34 1 51.62 25 ASP B C 1
ATOM 1605 O O . ASP B 1 25 ? -4.082 3.092 -8.008 1 51.62 25 ASP B O 1
ATOM 1609 N N . ARG B 1 26 ? -5.609 1.438 -7.672 1 66.38 26 ARG B N 1
ATOM 1610 C CA . ARG B 1 26 ? -4.859 0.507 -8.508 1 66.38 26 ARG B CA 1
ATOM 1611 C C . ARG B 1 26 ? -5.391 0.505 -9.938 1 66.38 26 ARG B C 1
ATOM 1613 O O . ARG B 1 26 ? -6.598 0.379 -10.156 1 66.38 26 ARG B O 1
ATOM 1620 N N . ILE B 1 27 ? -4.684 0.947 -10.984 1 71.94 27 ILE B N 1
ATOM 1621 C CA . ILE B 1 27 ? -4.988 0.775 -12.406 1 71.94 27 ILE B CA 1
ATOM 1622 C C . ILE B 1 27 ? -4.223 -0.425 -12.953 1 71.94 27 ILE B C 1
ATOM 1624 O O . ILE B 1 27 ? -2.988 -0.433 -12.953 1 71.94 27 ILE B O 1
ATOM 1628 N N . GLU B 1 28 ? -4.965 -1.421 -13.391 1 72.81 28 GLU B N 1
ATOM 1629 C CA . GLU B 1 28 ? -4.371 -2.637 -13.938 1 72.81 28 GLU B CA 1
ATOM 1630 C C . GLU B 1 28 ? -4.582 -2.725 -15.445 1 72.81 28 GLU B C 1
ATOM 1632 O O . GLU B 1 28 ? -5.582 -2.229 -15.969 1 72.81 28 GLU B O 1
ATOM 1637 N N . LEU B 1 29 ? -3.697 -3.262 -16.156 1 71.94 29 LEU B N 1
ATOM 1638 C CA . LEU B 1 29 ? -3.783 -3.5 -17.594 1 71.94 29 LEU B CA 1
ATOM 1639 C C . LEU B 1 29 ? -4.129 -4.957 -17.875 1 71.94 29 LEU B C 1
ATOM 1641 O O . LEU B 1 29 ? -3.348 -5.859 -17.562 1 71.94 29 LEU B O 1
ATOM 1645 N N . LEU B 1 30 ? -5.27 -5.176 -18.391 1 68.75 30 LEU B N 1
ATOM 1646 C CA . LEU B 1 30 ? -5.727 -6.516 -18.734 1 68.75 30 LEU B CA 1
ATOM 1647 C C . LEU B 1 30 ? -6.109 -6.594 -20.219 1 68.75 30 LEU B C 1
ATOM 1649 O O . LEU B 1 30 ? -7.223 -6.227 -20.594 1 68.75 30 LEU B O 1
ATOM 1653 N N . ASP B 1 31 ? -5.191 -7.117 -21.016 1 72.38 31 ASP B N 1
ATOM 1654 C CA . ASP B 1 31 ? -5.445 -7.375 -22.422 1 72.38 31 ASP B CA 1
ATOM 1655 C C . ASP B 1 31 ? -5.969 -6.125 -23.125 1 72.38 31 ASP B C 1
ATOM 1657 O O . ASP B 1 31 ? -7.023 -6.156 -23.766 1 72.38 31 ASP B O 1
ATOM 1661 N N . GLY B 1 32 ? -5.312 -5.156 -23.047 1 69.88 32 GLY B N 1
ATOM 1662 C CA . GLY B 1 32 ? -5.598 -3.934 -23.781 1 69.88 32 GLY B CA 1
ATOM 1663 C C . GLY B 1 32 ? -6.613 -3.045 -23.094 1 69.88 32 GLY B C 1
ATOM 1664 O O . GLY B 1 32 ? -6.941 -1.965 -23.594 1 69.88 32 GLY B O 1
ATOM 1665 N N . SER B 1 33 ? -7.129 -3.576 -21.969 1 69 33 SER B N 1
ATOM 1666 C CA . SER B 1 33 ? -8.078 -2.783 -21.188 1 69 33 SER B CA 1
ATOM 1667 C C . SER B 1 33 ? -7.492 -2.361 -19.844 1 69 33 SER B C 1
ATOM 1669 O O . SER B 1 33 ? -6.676 -3.08 -19.266 1 69 33 SER B O 1
ATOM 1671 N N . LEU B 1 34 ? -7.945 -1.165 -19.453 1 70.38 34 LEU B N 1
ATOM 1672 C CA . LEU B 1 34 ? -7.574 -0.71 -18.125 1 70.38 34 LEU B CA 1
ATOM 1673 C C . LEU B 1 34 ? -8.672 -1.027 -17.109 1 70.38 34 LEU B C 1
ATOM 1675 O O . LEU B 1 34 ? -9.844 -0.738 -17.359 1 70.38 34 LEU B O 1
ATOM 1679 N N . LEU B 1 35 ? -8.258 -1.817 -16.109 1 70.12 35 LEU B N 1
ATOM 1680 C CA . LEU B 1 35 ? -9.148 -2.051 -14.969 1 70.12 35 LEU B CA 1
ATOM 1681 C C . LEU B 1 35 ? -8.82 -1.101 -13.82 1 70.12 35 LEU B C 1
ATOM 1683 O O . LEU B 1 35 ? -7.691 -1.081 -13.32 1 70.12 35 LEU B O 1
ATOM 1687 N N . VAL B 1 36 ? -9.797 -0.225 -13.43 1 69.5 36 VAL B N 1
ATOM 1688 C CA . VAL B 1 36 ? -9.617 0.74 -12.352 1 69.5 36 VAL B CA 1
ATOM 1689 C C . VAL B 1 36 ? -10.422 0.299 -11.133 1 69.5 36 VAL B C 1
ATOM 1691 O O . VAL B 1 36 ? -11.633 0.066 -11.227 1 69.5 36 VAL B O 1
ATOM 1694 N N . SER B 1 37 ? -9.727 0.039 -10.086 1 70.75 37 SER B N 1
ATOM 1695 C CA . SER B 1 37 ? -10.406 -0.38 -8.859 1 70.75 37 SER B CA 1
ATOM 1696 C C . SER B 1 37 ? -10.555 0.784 -7.887 1 70.75 37 SER B C 1
ATOM 1698 O O . SER B 1 37 ? -9.727 1.701 -7.875 1 70.75 37 SER B O 1
ATOM 1700 N N . PRO B 1 38 ? -11.727 0.701 -7.07 1 68.38 38 PRO B N 1
ATOM 1701 C CA . PRO B 1 38 ? -11.883 1.742 -6.051 1 68.38 38 PRO B CA 1
ATOM 1702 C C . PRO B 1 38 ? -10.734 1.769 -5.047 1 68.38 38 PRO B C 1
ATOM 1704 O O . PRO B 1 38 ? -10.016 0.779 -4.906 1 68.38 38 PRO B O 1
ATOM 1707 N N . ALA B 1 39 ? -10.609 2.996 -4.441 1 73.5 39 ALA B N 1
ATOM 1708 C CA . ALA B 1 39 ? -9.594 3.123 -3.406 1 73.5 39 ALA B CA 1
ATOM 1709 C C . ALA B 1 39 ? -9.812 2.105 -2.291 1 73.5 39 ALA B C 1
ATOM 1711 O O . ALA B 1 39 ? -10.945 1.865 -1.876 1 73.5 39 ALA B O 1
ATOM 1712 N N . PRO B 1 40 ? -8.727 1.564 -1.894 1 80.19 40 PRO B N 1
ATOM 1713 C CA . PRO B 1 40 ? -8.875 0.649 -0.759 1 80.19 40 PRO B CA 1
ATOM 1714 C C . PRO B 1 40 ? -9.312 1.359 0.52 1 80.19 40 PRO B C 1
ATOM 1716 O O . PRO B 1 40 ? -9.039 2.551 0.693 1 80.19 40 PRO B O 1
ATOM 1719 N N . SER B 1 41 ? -10.047 0.636 1.302 1 86.25 41 SER B N 1
ATOM 1720 C CA . SER B 1 41 ? -10.414 1.17 2.607 1 86.25 41 SER B CA 1
ATOM 1721 C C . SER B 1 41 ? -9.219 1.214 3.551 1 86.25 41 SER B C 1
ATOM 1723 O O . SER B 1 41 ? -8.211 0.546 3.314 1 86.25 41 SER B O 1
ATOM 1725 N N . LYS B 1 42 ? -9.398 2.014 4.633 1 89.94 42 LYS B N 1
ATOM 1726 C CA . LYS B 1 42 ? -8.391 2.037 5.691 1 89.94 42 LYS B CA 1
ATOM 1727 C C . LYS B 1 42 ? -8.148 0.638 6.25 1 89.94 42 LYS B C 1
ATOM 1729 O O . LYS B 1 42 ? -7 0.221 6.41 1 89.94 42 LYS B O 1
ATOM 1734 N N . ARG B 1 43 ? -9.211 -0.075 6.488 1 89.44 43 ARG B N 1
ATOM 1735 C CA . ARG B 1 43 ? -9.117 -1.424 7.035 1 89.44 43 ARG B CA 1
ATOM 1736 C C . ARG B 1 43 ? -8.383 -2.354 6.078 1 89.44 43 ARG B C 1
ATOM 1738 O O . ARG B 1 43 ? -7.57 -3.178 6.508 1 89.44 43 ARG B O 1
ATOM 1745 N N . HIS B 1 44 ? -8.711 -2.262 4.82 1 88.94 44 HIS B N 1
ATOM 1746 C CA . HIS B 1 44 ? -8.047 -3.062 3.799 1 88.94 44 HIS B CA 1
ATOM 1747 C C . HIS B 1 44 ? -6.539 -2.828 3.809 1 88.94 44 HIS B C 1
ATOM 1749 O O . HIS B 1 44 ? -5.758 -3.783 3.805 1 88.94 44 HIS B O 1
ATOM 1755 N N . GLN B 1 45 ? -6.148 -1.569 3.816 1 89.75 45 GLN B N 1
ATOM 1756 C CA . GLN B 1 45 ? -4.734 -1.219 3.811 1 89.75 45 GLN B CA 1
ATOM 1757 C C . GLN B 1 45 ? -4.039 -1.71 5.078 1 89.75 45 GLN B C 1
ATOM 1759 O O . GLN B 1 45 ? -2.908 -2.193 5.023 1 89.75 45 GLN B O 1
ATOM 1764 N N . HIS B 1 46 ? -4.742 -1.536 6.168 1 91.19 46 HIS B N 1
ATOM 1765 C CA . HIS B 1 46 ? -4.207 -2.012 7.441 1 91.19 46 HIS B CA 1
ATOM 1766 C C . HIS B 1 46 ? -3.986 -3.52 7.414 1 91.19 46 HIS B C 1
ATOM 1768 O O . HIS B 1 46 ? -2.92 -4.004 7.805 1 91.19 46 HIS B O 1
ATOM 1774 N N . LEU B 1 47 ? -4.938 -4.203 6.961 1 91.81 47 LEU B N 1
ATOM 1775 C CA . LEU B 1 47 ? -4.867 -5.656 6.895 1 91.81 47 LEU B CA 1
ATOM 1776 C C . LEU B 1 47 ? -3.754 -6.105 5.953 1 91.81 47 LEU B C 1
ATOM 1778 O O . LEU B 1 47 ? -2.994 -7.02 6.273 1 91.81 47 LEU B O 1
ATOM 1782 N N . SER B 1 48 ? -3.664 -5.508 4.766 1 92.69 48 SER B N 1
ATOM 1783 C CA . SER B 1 48 ? -2.617 -5.84 3.805 1 92.69 48 SER B CA 1
ATOM 1784 C C . SER B 1 48 ? -1.231 -5.676 4.422 1 92.69 48 SER B C 1
ATOM 1786 O O . SER B 1 48 ? -0.375 -6.551 4.273 1 92.69 48 SER B O 1
ATOM 1788 N N . ARG B 1 49 ? -1.056 -4.609 5.125 1 93.94 49 ARG B N 1
ATOM 1789 C CA . ARG B 1 49 ? 0.236 -4.371 5.762 1 93.94 49 ARG B CA 1
ATOM 1790 C C . ARG B 1 49 ? 0.524 -5.43 6.824 1 93.94 49 ARG B C 1
ATOM 1792 O O . ARG B 1 49 ? 1.634 -5.961 6.891 1 93.94 49 ARG B O 1
ATOM 1799 N N . ARG B 1 50 ? -0.441 -5.695 7.652 1 94.12 50 ARG B N 1
ATOM 1800 C CA . ARG B 1 50 ? -0.252 -6.676 8.719 1 94.12 50 ARG B CA 1
ATOM 1801 C C . ARG B 1 50 ? 0.09 -8.047 8.141 1 94.12 50 ARG B C 1
ATOM 1803 O O . ARG B 1 50 ? 0.91 -8.773 8.703 1 94.12 50 ARG B O 1
ATOM 1810 N N . LEU B 1 51 ? -0.542 -8.344 7.098 1 95.62 51 LEU B N 1
ATOM 1811 C CA . LEU B 1 51 ? -0.279 -9.617 6.43 1 95.62 51 LEU B CA 1
ATOM 1812 C C . LEU B 1 51 ? 1.153 -9.672 5.91 1 95.62 51 LEU B C 1
ATOM 1814 O O . LEU B 1 51 ? 1.865 -10.648 6.145 1 95.62 51 LEU B O 1
ATOM 1818 N N . ALA B 1 52 ? 1.547 -8.68 5.172 1 96.31 52 ALA B N 1
ATOM 1819 C CA . ALA B 1 52 ? 2.912 -8.617 4.656 1 96.31 52 ALA B CA 1
ATOM 1820 C C . ALA B 1 52 ? 3.932 -8.703 5.785 1 96.31 52 ALA B C 1
ATOM 1822 O O . ALA B 1 52 ? 4.941 -9.406 5.668 1 96.31 52 ALA B O 1
ATOM 1823 N N . ASN B 1 53 ? 3.662 -8.055 6.887 1 94.62 53 ASN B N 1
ATOM 1824 C CA . ASN B 1 53 ? 4.547 -8.102 8.047 1 94.62 53 ASN B CA 1
ATOM 1825 C C . ASN B 1 53 ? 4.637 -9.516 8.625 1 94.62 53 ASN B C 1
ATOM 1827 O O . ASN B 1 53 ? 5.719 -9.961 9.008 1 94.62 53 ASN B O 1
ATOM 1831 N N . ALA B 1 54 ? 3.52 -10.117 8.695 1 95.75 54 ALA B N 1
ATOM 1832 C CA . ALA B 1 54 ? 3.465 -11.453 9.273 1 95.75 54 ALA B CA 1
ATOM 1833 C C . ALA B 1 54 ? 4.266 -12.445 8.438 1 95.75 54 ALA B C 1
ATOM 1835 O O . ALA B 1 54 ? 4.738 -13.461 8.953 1 95.75 54 ALA B O 1
ATOM 1836 N N . LEU B 1 55 ? 4.457 -12.148 7.188 1 97 55 LEU B N 1
ATOM 1837 C CA . LEU B 1 55 ? 5.145 -13.062 6.281 1 97 55 LEU B CA 1
ATOM 1838 C C . LEU B 1 55 ? 6.621 -12.695 6.156 1 97 55 LEU B C 1
ATOM 1840 O O . LEU B 1 55 ? 7.406 -13.453 5.586 1 97 55 LEU B O 1
ATOM 1844 N N . ASP B 1 56 ? 6.984 -11.57 6.66 1 94.62 56 ASP B N 1
ATOM 1845 C CA . ASP B 1 56 ? 8.289 -10.977 6.395 1 94.62 56 ASP B CA 1
ATOM 1846 C C . ASP B 1 56 ? 9.414 -11.906 6.84 1 94.62 56 ASP B C 1
ATOM 1848 O O . ASP B 1 56 ? 10.336 -12.188 6.074 1 94.62 56 ASP B O 1
ATOM 1852 N N . GLU B 1 57 ? 9.383 -12.406 8.055 1 94.19 57 GLU B N 1
ATOM 1853 C CA . GLU B 1 57 ? 10.445 -13.266 8.586 1 94.19 57 GLU B CA 1
ATOM 1854 C C . GLU B 1 57 ? 10.539 -14.57 7.793 1 94.19 57 GLU B C 1
ATOM 1856 O O . GLU B 1 57 ? 11.641 -14.984 7.406 1 94.19 57 GLU B O 1
ATOM 1861 N N . ALA B 1 58 ? 9.414 -15.164 7.555 1 97.19 58 ALA B N 1
ATOM 1862 C CA . ALA B 1 58 ? 9.391 -16.438 6.84 1 97.19 58 ALA B CA 1
ATOM 1863 C C . ALA B 1 58 ? 9.914 -16.281 5.414 1 97.19 58 ALA B C 1
ATOM 1865 O O . ALA B 1 58 ? 10.664 -17.125 4.922 1 97.19 58 ALA B O 1
ATOM 1866 N N . THR B 1 59 ? 9.477 -15.195 4.75 1 97.38 59 THR B N 1
ATOM 1867 C CA . THR B 1 59 ? 9.922 -14.969 3.379 1 97.38 59 THR B CA 1
ATOM 1868 C C . THR B 1 59 ? 11.422 -14.672 3.338 1 97.38 59 THR B C 1
ATOM 1870 O O . THR B 1 59 ? 12.133 -15.141 2.447 1 97.38 59 THR B O 1
ATOM 1873 N N . SER B 1 60 ? 11.898 -13.922 4.281 1 95.06 60 SER B N 1
ATOM 1874 C CA . SER B 1 60 ? 13.328 -13.625 4.359 1 95.06 60 SER B CA 1
ATOM 1875 C C . SER B 1 60 ? 14.148 -14.898 4.555 1 95.06 60 SER B C 1
ATOM 1877 O O . SER B 1 60 ? 15.172 -15.086 3.902 1 95.06 60 SER B O 1
ATOM 1879 N N . ALA B 1 61 ? 13.711 -15.75 5.422 1 96.38 61 ALA B N 1
ATOM 1880 C CA . ALA B 1 61 ? 14.391 -17.016 5.691 1 96.38 61 ALA B CA 1
ATOM 1881 C C . ALA B 1 61 ? 14.461 -17.875 4.438 1 96.38 61 ALA B C 1
ATOM 1883 O O . ALA B 1 61 ? 15.422 -18.625 4.246 1 96.38 61 ALA B O 1
ATOM 1884 N N . ALA B 1 62 ? 13.5 -17.719 3.574 1 97.56 62 ALA B N 1
ATOM 1885 C CA . ALA B 1 62 ? 13.422 -18.516 2.354 1 97.56 62 ALA B CA 1
ATOM 1886 C C . ALA B 1 62 ? 14.125 -17.812 1.196 1 97.56 62 ALA B C 1
ATOM 1888 O O . ALA B 1 62 ? 14.086 -18.281 0.059 1 97.56 62 ALA B O 1
ATOM 1889 N N . GLY B 1 63 ? 14.695 -16.641 1.464 1 96.81 63 GLY B N 1
ATOM 1890 C CA . GLY B 1 63 ? 15.383 -15.898 0.422 1 96.81 63 GLY B CA 1
ATOM 1891 C C . GLY B 1 63 ? 14.43 -15.188 -0.527 1 96.81 63 GLY B C 1
ATOM 1892 O O . GLY B 1 63 ? 14.781 -14.93 -1.681 1 96.81 63 GLY B O 1
ATOM 1893 N N . LEU B 1 64 ? 13.227 -14.945 -0.069 1 98 64 LEU B N 1
ATOM 1894 C CA . LEU B 1 64 ? 12.195 -14.32 -0.886 1 98 64 LEU B CA 1
ATOM 1895 C C . LEU B 1 64 ? 11.883 -12.914 -0.385 1 98 64 LEU B C 1
ATOM 1897 O O . LEU B 1 64 ? 12.289 -12.539 0.717 1 98 64 LEU B O 1
ATOM 1901 N N . TRP B 1 65 ? 11.219 -12.195 -1.261 1 97.06 65 TRP B N 1
ATOM 1902 C CA . TRP B 1 65 ? 10.695 -10.883 -0.904 1 97.06 65 TRP B CA 1
ATOM 1903 C C . TRP B 1 65 ? 9.172 -10.906 -0.826 1 97.06 65 TRP B C 1
ATOM 1905 O O . TRP B 1 65 ? 8.516 -11.633 -1.575 1 97.06 65 TRP B O 1
ATOM 1915 N N . VAL B 1 66 ? 8.672 -10.094 0.058 1 97.31 66 VAL B N 1
ATOM 1916 C CA . VAL B 1 66 ? 7.23 -9.844 0.1 1 97.31 66 VAL B CA 1
ATOM 1917 C C . VAL B 1 66 ? 6.949 -8.375 -0.197 1 97.31 66 VAL B C 1
ATOM 1919 O O . VAL B 1 66 ? 7.57 -7.488 0.389 1 97.31 66 VAL B O 1
ATOM 1922 N N . PHE B 1 67 ? 6.031 -8.125 -1.191 1 95.56 67 PHE B N 1
ATOM 1923 C CA . PHE B 1 67 ? 5.652 -6.773 -1.593 1 95.56 67 PHE B CA 1
ATOM 1924 C C . PHE B 1 67 ? 4.145 -6.586 -1.502 1 95.56 67 PHE B C 1
ATOM 1926 O O . PHE B 1 67 ? 3.383 -7.539 -1.674 1 95.56 67 PHE B O 1
ATOM 1933 N N . GLU B 1 68 ? 3.842 -5.328 -1.181 1 93.56 68 GLU B N 1
ATOM 1934 C CA . GLU B 1 68 ? 2.455 -4.898 -1.319 1 93.56 68 GLU B CA 1
ATOM 1935 C C . GLU B 1 68 ? 2.27 -4.027 -2.561 1 93.56 68 GLU B C 1
ATOM 1937 O O . GLU B 1 68 ? 3.092 -3.154 -2.842 1 93.56 68 GLU B O 1
ATOM 1942 N N . ALA B 1 69 ? 1.201 -4.32 -3.293 1 90.38 69 ALA B N 1
ATOM 1943 C CA . ALA B 1 69 ? 0.692 -3.387 -4.297 1 90.38 69 ALA B CA 1
ATOM 1944 C C . ALA B 1 69 ? 1.769 -3.041 -5.32 1 90.38 69 ALA B C 1
ATOM 1946 O O . ALA B 1 69 ? 2.021 -1.866 -5.594 1 90.38 69 ALA B O 1
ATOM 1947 N N . VAL B 1 70 ? 2.375 -4.012 -5.91 1 91.31 70 VAL B N 1
ATOM 1948 C CA . VAL B 1 70 ? 3.34 -3.805 -6.988 1 91.31 70 VAL B CA 1
ATOM 1949 C C . VAL B 1 70 ? 2.779 -4.355 -8.297 1 91.31 70 VAL B C 1
ATOM 1951 O O . VAL B 1 70 ? 1.892 -5.211 -8.289 1 91.31 70 VAL B O 1
ATOM 1954 N N . ASN B 1 71 ? 3.391 -3.865 -9.398 1 89.19 71 ASN B N 1
ATOM 1955 C CA . ASN B 1 71 ? 3.025 -4.414 -10.695 1 89.19 71 ASN B CA 1
ATOM 1956 C C . ASN B 1 71 ? 3.467 -5.871 -10.836 1 89.19 71 ASN B C 1
ATOM 1958 O O . ASN B 1 71 ? 4.621 -6.203 -10.562 1 89.19 71 ASN B O 1
ATOM 1962 N N . LEU B 1 72 ? 2.564 -6.664 -11.18 1 93.38 72 LEU B N 1
ATOM 1963 C CA . LEU B 1 72 ? 2.826 -8.062 -11.508 1 93.38 72 LEU B CA 1
ATOM 1964 C C . LEU B 1 72 ? 2.484 -8.352 -12.969 1 93.38 72 LEU B C 1
ATOM 1966 O O . LEU B 1 72 ? 1.316 -8.305 -13.359 1 93.38 72 LEU B O 1
ATOM 1970 N N . ARG B 1 73 ? 3.502 -8.578 -13.758 1 93.5 73 ARG B N 1
ATOM 1971 C CA . ARG B 1 73 ? 3.275 -8.93 -15.148 1 93.5 73 ARG B CA 1
ATOM 1972 C C . ARG B 1 73 ? 2.938 -10.414 -15.297 1 93.5 73 ARG B C 1
ATOM 1974 O O . ARG B 1 73 ? 3.766 -11.273 -14.992 1 93.5 73 ARG B O 1
ATOM 1981 N N . LEU B 1 74 ? 1.747 -10.633 -15.695 1 95.56 74 LEU B N 1
ATOM 1982 C CA . LEU B 1 74 ? 1.256 -12 -15.836 1 95.56 74 LEU B CA 1
ATOM 1983 C C . LEU B 1 74 ? 1.531 -12.539 -17.234 1 95.56 74 LEU B C 1
ATOM 1985 O O . LEU B 1 74 ? 1.712 -13.742 -17.422 1 95.56 74 LEU B O 1
ATOM 1989 N N . ALA B 1 75 ? 1.515 -11.711 -18.141 1 91.56 75 ALA B N 1
ATOM 1990 C CA . ALA B 1 75 ? 1.786 -11.93 -19.562 1 91.56 75 ALA B CA 1
ATOM 1991 C C . ALA B 1 75 ? 1.994 -10.609 -20.297 1 91.56 75 ALA B C 1
ATOM 1993 O O . ALA B 1 75 ? 1.812 -9.539 -19.719 1 91.56 75 ALA B O 1
ATOM 1994 N N . SER B 1 76 ? 2.459 -10.711 -21.531 1 86.88 76 SER B N 1
ATOM 1995 C CA . SER B 1 76 ? 2.562 -9.492 -22.328 1 86.88 76 SER B CA 1
ATOM 1996 C C . SER B 1 76 ? 1.229 -8.758 -22.391 1 86.88 76 SER B C 1
ATOM 1998 O O . SER B 1 76 ? 0.205 -9.352 -22.75 1 86.88 76 SER B O 1
ATOM 2000 N N . GLY B 1 77 ? 1.231 -7.555 -21.969 1 80.5 77 GLY B N 1
ATOM 2001 C CA . GLY B 1 77 ? 0.02 -6.75 -22.016 1 80.5 77 GLY B CA 1
ATOM 2002 C C . GLY B 1 77 ? -0.931 -7.035 -20.859 1 80.5 77 GLY B C 1
ATOM 2003 O O . GLY B 1 77 ? -2.076 -6.578 -20.875 1 80.5 77 GLY B O 1
ATOM 2004 N N . ARG B 1 78 ? -0.519 -7.84 -19.891 1 85.12 78 ARG B N 1
ATOM 2005 C CA . ARG B 1 78 ? -1.35 -8.172 -18.734 1 85.12 78 ARG B CA 1
ATOM 2006 C C . ARG B 1 78 ? -0.608 -7.898 -17.422 1 85.12 78 ARG B C 1
ATOM 2008 O O . ARG B 1 78 ? 0.245 -8.688 -17.016 1 85.12 78 ARG B O 1
ATOM 2015 N N . ILE B 1 79 ? -0.929 -6.754 -16.875 1 88.06 79 ILE B N 1
ATOM 2016 C CA . ILE B 1 79 ? -0.29 -6.332 -15.633 1 88.06 79 ILE B CA 1
ATOM 2017 C C . ILE B 1 79 ? -1.345 -6.152 -14.547 1 88.06 79 ILE B C 1
ATOM 2019 O O . ILE B 1 79 ? -2.258 -5.336 -14.688 1 88.06 79 ILE B O 1
ATOM 2023 N N . ALA B 1 80 ? -1.247 -6.949 -13.523 1 87.81 80 ALA B N 1
ATOM 2024 C CA . ALA B 1 80 ? -2.111 -6.848 -12.352 1 87.81 80 ALA B CA 1
ATOM 2025 C C . ALA B 1 80 ? -1.386 -6.172 -11.195 1 87.81 80 ALA B C 1
ATOM 2027 O O . ALA B 1 80 ? -0.16 -6.035 -11.211 1 87.81 80 ALA B O 1
ATOM 2028 N N . ILE B 1 81 ? -2.119 -5.699 -10.188 1 89.06 81 ILE B N 1
ATOM 2029 C CA . ILE B 1 81 ? -1.577 -5.172 -8.938 1 89.06 81 ILE B CA 1
ATOM 2030 C C . ILE B 1 81 ? -2.23 -5.875 -7.75 1 89.06 81 ILE B C 1
ATOM 2032 O O . ILE B 1 81 ? -3.188 -5.363 -7.168 1 89.06 81 ILE B O 1
ATOM 2036 N N . PRO B 1 82 ? -1.664 -7.012 -7.402 1 91.88 82 PRO B N 1
ATOM 2037 C CA . PRO B 1 82 ? -2.221 -7.727 -6.254 1 91.88 82 PRO B CA 1
ATOM 2038 C C . PRO B 1 82 ? -1.959 -7.012 -4.93 1 91.88 82 PRO B C 1
ATOM 2040 O O . PRO B 1 82 ? -1.097 -6.129 -4.859 1 91.88 82 PRO B O 1
ATOM 2043 N N . ASP B 1 83 ? -2.713 -7.406 -3.9 1 91.62 83 ASP B N 1
ATOM 2044 C CA . ASP B 1 83 ? -2.492 -6.84 -2.572 1 91.62 83 ASP B CA 1
ATOM 2045 C C . ASP B 1 83 ? -1.165 -7.316 -1.986 1 91.62 83 ASP B C 1
ATOM 2047 O O . ASP B 1 83 ? -0.536 -6.602 -1.201 1 91.62 83 ASP B O 1
ATOM 2051 N N . LEU B 1 84 ? -0.803 -8.5 -2.344 1 95.81 84 LEU B N 1
ATOM 2052 C CA . LEU B 1 84 ? 0.411 -9.109 -1.815 1 95.81 84 LEU B CA 1
ATOM 2053 C C . LEU B 1 84 ? 1.077 -9.992 -2.867 1 95.81 84 LEU B C 1
ATOM 2055 O O . LEU B 1 84 ? 0.4 -10.75 -3.572 1 95.81 84 LEU B O 1
ATOM 2059 N N . VAL B 1 85 ? 2.443 -9.906 -2.961 1 97.75 85 VAL B N 1
ATOM 2060 C CA . VAL B 1 85 ? 3.24 -10.789 -3.801 1 97.75 85 VAL B CA 1
ATOM 2061 C C . VAL B 1 85 ? 4.48 -11.25 -3.039 1 97.75 85 VAL B C 1
ATOM 2063 O O . VAL B 1 85 ? 5.203 -10.43 -2.465 1 97.75 85 VAL B O 1
ATOM 2066 N N . VAL B 1 86 ? 4.668 -12.516 -2.918 1 98.69 86 VAL B N 1
ATOM 2067 C CA . VAL B 1 86 ? 5.934 -13.086 -2.469 1 98.69 86 VAL B CA 1
ATOM 2068 C C . VAL B 1 86 ? 6.715 -13.617 -3.67 1 98.69 86 VAL B C 1
ATOM 2070 O O . VAL B 1 86 ? 6.191 -14.398 -4.465 1 98.69 86 VAL B O 1
ATOM 2073 N N . ALA B 1 87 ? 7.969 -13.18 -3.832 1 98.62 87 ALA B N 1
ATOM 2074 C CA . ALA B 1 87 ? 8.664 -13.5 -5.078 1 98.62 87 ALA B CA 1
ATOM 2075 C C . ALA B 1 87 ? 10.156 -13.68 -4.844 1 98.62 87 ALA B C 1
ATOM 2077 O O . ALA B 1 87 ? 10.727 -13.094 -3.92 1 98.62 87 ALA B O 1
ATOM 2078 N N . ASP B 1 88 ? 10.734 -14.5 -5.645 1 98.44 88 ASP B N 1
ATOM 2079 C CA . ASP B 1 88 ? 12.188 -14.617 -5.766 1 98.44 88 ASP B CA 1
ATOM 2080 C C . ASP B 1 88 ? 12.75 -13.555 -6.703 1 98.44 88 ASP B C 1
ATOM 2082 O O . ASP B 1 88 ? 12.938 -13.805 -7.895 1 98.44 88 ASP B O 1
ATOM 2086 N N . THR B 1 89 ? 12.992 -12.414 -6.172 1 97.06 89 THR B N 1
ATOM 2087 C CA . THR B 1 89 ? 13.453 -11.25 -6.922 1 97.06 89 THR B CA 1
ATOM 2088 C C . THR B 1 89 ? 14.219 -10.289 -6.012 1 97.06 89 THR B C 1
ATOM 2090 O O . THR B 1 89 ? 14.562 -10.641 -4.879 1 97.06 89 THR B O 1
ATOM 2093 N N . ASP B 1 90 ? 14.609 -9.195 -6.5 1 94.19 90 ASP B N 1
ATOM 2094 C CA . ASP B 1 90 ? 15.18 -8.125 -5.691 1 94.19 90 ASP B CA 1
ATOM 2095 C C . ASP B 1 90 ? 14.188 -6.973 -5.527 1 94.19 90 ASP B C 1
ATOM 2097 O O . ASP B 1 90 ? 13.008 -7.113 -5.855 1 94.19 90 ASP B O 1
ATOM 2101 N N . ASP B 1 91 ? 14.602 -5.938 -4.949 1 90.38 91 ASP B N 1
ATOM 2102 C CA . ASP B 1 91 ? 13.68 -4.832 -4.699 1 90.38 91 ASP B CA 1
ATOM 2103 C C . ASP B 1 91 ? 13.867 -3.721 -5.73 1 90.38 91 ASP B C 1
ATOM 2105 O O . ASP B 1 91 ? 13.461 -2.58 -5.5 1 90.38 91 ASP B O 1
ATOM 2109 N N . GLU B 1 92 ? 14.469 -4.055 -6.824 1 89 92 GLU B N 1
ATOM 2110 C CA . GLU B 1 92 ? 14.703 -3.066 -7.871 1 89 92 GLU B CA 1
ATOM 2111 C C . GLU B 1 92 ? 13.562 -3.066 -8.891 1 89 92 GLU B C 1
ATOM 2113 O O . GLU B 1 92 ? 12.922 -4.098 -9.109 1 89 92 GLU B O 1
ATOM 2118 N N . GLY B 1 93 ? 13.344 -1.882 -9.531 1 88.06 93 GLY B N 1
ATOM 2119 C CA . GLY B 1 93 ? 12.367 -1.779 -10.602 1 88.06 93 GLY B CA 1
ATOM 2120 C C . GLY B 1 93 ? 10.945 -1.655 -10.094 1 88.06 93 GLY B C 1
ATOM 2121 O O . GLY B 1 93 ? 10.719 -1.42 -8.906 1 88.06 93 GLY B O 1
ATOM 2122 N N . VAL B 1 94 ? 9.984 -1.807 -11.109 1 88.81 94 VAL B N 1
ATOM 2123 C CA . VAL B 1 94 ? 8.594 -1.514 -10.781 1 88.81 94 VAL B CA 1
ATOM 2124 C C . VAL B 1 94 ? 7.723 -2.727 -11.094 1 88.81 94 VAL B C 1
ATOM 2126 O O . VAL B 1 94 ? 6.504 -2.682 -10.922 1 88.81 94 VAL B O 1
ATOM 2129 N N . VAL B 1 95 ? 8.375 -3.85 -11.578 1 91.5 95 VAL B N 1
ATOM 2130 C CA . VAL B 1 95 ? 7.578 -4.977 -12.039 1 91.5 95 VAL B CA 1
ATOM 2131 C C . VAL B 1 95 ? 8.125 -6.273 -11.445 1 91.5 95 VAL B C 1
ATOM 2133 O O . VAL B 1 95 ? 9.336 -6.477 -11.398 1 91.5 95 VAL B O 1
ATOM 2136 N N . VAL B 1 96 ? 7.285 -7.059 -10.906 1 95.81 96 VAL B N 1
ATOM 2137 C CA . VAL B 1 96 ? 7.574 -8.469 -10.633 1 95.81 96 VAL B CA 1
ATOM 2138 C C . VAL B 1 96 ? 7.066 -9.328 -11.789 1 95.81 96 VAL B C 1
ATOM 2140 O O . VAL B 1 96 ? 5.953 -9.125 -12.281 1 95.81 96 VAL B O 1
ATOM 2143 N N . GLU B 1 97 ? 7.895 -10.234 -12.234 1 97.06 97 GLU B N 1
ATOM 2144 C CA . GLU B 1 97 ? 7.484 -11.164 -13.289 1 97.06 97 GLU B CA 1
ATOM 2145 C C . GLU B 1 97 ? 6.773 -12.383 -12.703 1 97.06 97 GLU B C 1
ATOM 2147 O O . GLU B 1 97 ? 7.184 -12.906 -11.664 1 97.06 97 GLU B O 1
ATOM 2152 N N . ALA B 1 98 ? 5.777 -12.914 -13.445 1 97.81 98 ALA B N 1
ATOM 2153 C CA . ALA B 1 98 ? 4.984 -14.039 -12.961 1 97.81 98 ALA B CA 1
ATOM 2154 C C . ALA B 1 98 ? 5.875 -15.227 -12.586 1 97.81 98 ALA B C 1
ATOM 2156 O O . ALA B 1 98 ? 5.621 -15.914 -11.594 1 97.81 98 ALA B O 1
ATOM 2157 N N . ALA B 1 99 ? 6.918 -15.398 -13.328 1 98.31 99 ALA B N 1
ATOM 2158 C CA . ALA B 1 99 ? 7.789 -16.547 -13.141 1 98.31 99 ALA B CA 1
ATOM 2159 C C . ALA B 1 99 ? 8.547 -16.453 -11.82 1 98.31 99 ALA B C 1
ATOM 2161 O O . ALA B 1 99 ? 9.094 -17.453 -11.336 1 98.31 99 ALA B O 1
ATOM 2162 N N . GLU B 1 100 ? 8.594 -15.258 -11.227 1 98.62 100 GLU B N 1
ATOM 2163 C CA . GLU B 1 100 ? 9.328 -15.023 -9.984 1 98.62 100 GLU B CA 1
ATOM 2164 C C . GLU B 1 100 ? 8.445 -15.273 -8.766 1 98.62 100 GLU B C 1
ATOM 2166 O O . GLU B 1 100 ? 8.938 -15.359 -7.645 1 98.62 100 GLU B O 1
ATOM 2171 N N . VAL B 1 101 ? 7.16 -15.469 -8.961 1 98.75 101 VAL B N 1
ATOM 2172 C CA . VAL B 1 101 ? 6.195 -15.398 -7.871 1 98.75 101 VAL B CA 1
ATOM 2173 C C . VAL B 1 101 ? 6.082 -16.766 -7.191 1 98.75 101 VAL B C 1
ATOM 2175 O O . VAL B 1 101 ? 5.871 -17.781 -7.855 1 98.75 101 VAL B O 1
ATOM 2178 N N . ALA B 1 102 ? 6.227 -16.703 -5.883 1 98.81 102 ALA B N 1
ATOM 2179 C CA . ALA B 1 102 ? 5.988 -17.891 -5.074 1 98.81 102 ALA B CA 1
ATOM 2180 C C . ALA B 1 102 ? 4.551 -17.922 -4.559 1 98.81 102 ALA B C 1
ATOM 2182 O O . ALA B 1 102 ? 3.959 -19 -4.426 1 98.81 102 ALA B O 1
ATOM 2183 N N . LEU B 1 103 ? 4 -16.812 -4.23 1 98.81 103 LEU B N 1
ATOM 2184 C CA . LEU B 1 103 ? 2.68 -16.656 -3.631 1 98.81 103 LEU B CA 1
ATOM 2185 C C . LEU B 1 103 ? 2.074 -15.305 -3.992 1 98.81 103 LEU B C 1
ATOM 2187 O O . LEU B 1 103 ? 2.754 -14.273 -3.932 1 98.81 103 LEU B O 1
ATOM 2191 N N . VAL B 1 104 ? 0.87 -15.32 -4.465 1 98.38 104 VAL B N 1
ATOM 2192 C CA . VAL B 1 104 ? 0.121 -14.086 -4.672 1 98.38 104 VAL B CA 1
ATOM 2193 C C . VAL B 1 104 ? -1.082 -14.039 -3.734 1 98.38 104 VAL B C 1
ATOM 2195 O O . VAL B 1 104 ? -1.684 -15.078 -3.441 1 98.38 104 VAL B O 1
ATOM 2198 N N . GLY B 1 105 ? -1.395 -12.875 -3.191 1 96.88 105 GLY B N 1
ATOM 2199 C CA . GLY B 1 105 ? -2.488 -12.727 -2.244 1 96.88 105 GLY B CA 1
ATOM 2200 C C . GLY B 1 105 ? -3.443 -11.602 -2.605 1 96.88 105 GLY B C 1
ATOM 2201 O O . GLY B 1 105 ? -3.02 -10.555 -3.086 1 96.88 105 GLY B O 1
ATOM 2202 N N . GLU B 1 106 ? -4.723 -11.812 -2.369 1 94.31 106 GLU B N 1
ATOM 2203 C CA . GLU B 1 106 ? -5.777 -10.82 -2.555 1 94.31 106 GLU B CA 1
ATOM 2204 C C . GLU B 1 106 ? -6.605 -10.648 -1.284 1 94.31 106 GLU B C 1
ATOM 2206 O O . GLU B 1 106 ? -6.988 -11.633 -0.649 1 94.31 106 GLU B O 1
ATOM 2211 N N . VAL B 1 107 ? -6.809 -9.406 -0.899 1 92.56 107 VAL B N 1
ATOM 2212 C CA . VAL B 1 107 ? -7.734 -9.086 0.182 1 92.56 107 VAL B CA 1
ATOM 2213 C C . VAL B 1 107 ? -9.109 -8.766 -0.396 1 92.56 107 VAL B C 1
ATOM 2215 O O . VAL B 1 107 ? -9.242 -7.898 -1.264 1 92.56 107 VAL B O 1
ATOM 2218 N N . VAL B 1 108 ? -10.117 -9.484 0.092 1 87.75 108 VAL B N 1
ATOM 2219 C CA . VAL B 1 108 ? -11.445 -9.273 -0.466 1 87.75 108 VAL B CA 1
ATOM 2220 C C . VAL B 1 108 ? -12.445 -9.016 0.661 1 87.75 108 VAL B C 1
ATOM 2222 O O . VAL B 1 108 ? -12.234 -9.461 1.794 1 87.75 108 VAL B O 1
ATOM 2225 N N . SER B 1 109 ? -13.391 -8.195 0.316 1 79.44 109 SER B N 1
ATOM 2226 C CA . SER B 1 109 ? -14.516 -7.953 1.208 1 79.44 109 SER B CA 1
ATOM 2227 C C . SER B 1 109 ? -15.828 -8.43 0.587 1 79.44 109 SER B C 1
ATOM 2229 O O . SER B 1 109 ? -15.891 -8.695 -0.615 1 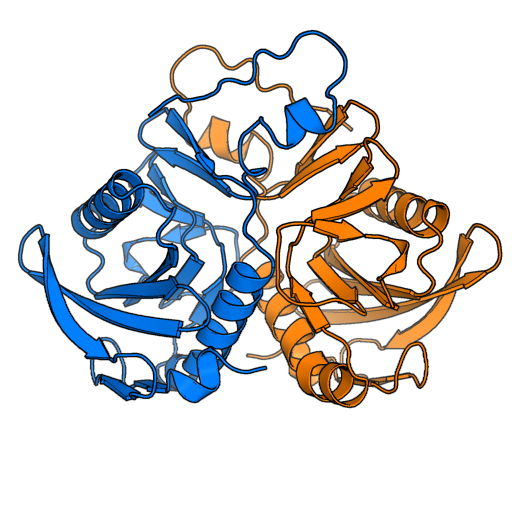79.44 109 SER B O 1
ATOM 2231 N N . PRO B 1 110 ? -16.766 -8.672 1.482 1 67.62 110 PRO B N 1
ATOM 2232 C CA . PRO B 1 110 ? -18.031 -9.148 0.93 1 67.62 110 PRO B CA 1
ATOM 2233 C C . PRO B 1 110 ? -18.562 -8.258 -0.193 1 67.62 110 PRO B C 1
ATOM 2235 O O . PRO B 1 110 ? -19.25 -8.742 -1.095 1 67.62 110 PRO B O 1
ATOM 2238 N N . GLY B 1 111 ? -18.266 -7.07 -0.206 1 61.88 111 GLY B N 1
ATOM 2239 C CA . GLY B 1 111 ? -18.734 -6.18 -1.262 1 61.88 111 GLY B CA 1
ATOM 2240 C C . GLY B 1 111 ? -17.891 -6.277 -2.527 1 61.88 111 GLY B C 1
ATOM 2241 O O . GLY B 1 111 ? -18.281 -5.746 -3.57 1 61.88 111 GLY B O 1
ATOM 2242 N N . ASN B 1 112 ? -16.797 -6.902 -2.402 1 62.34 112 ASN B N 1
ATOM 2243 C CA . ASN B 1 112 ? -16.031 -7.121 -3.619 1 62.34 112 ASN B CA 1
ATOM 2244 C C . ASN B 1 112 ? -16.766 -8.031 -4.598 1 62.34 112 ASN B C 1
ATOM 2246 O O . ASN B 1 112 ? -17.281 -9.078 -4.211 1 62.34 112 ASN B O 1
ATOM 2250 N N . ALA B 1 113 ? -16.859 -7.477 -5.641 1 57.06 113 ALA B N 1
ATOM 2251 C CA . ALA B 1 113 ? -17.594 -8.242 -6.641 1 57.06 113 ALA B CA 1
ATOM 2252 C C . ALA B 1 113 ? -16.969 -9.625 -6.828 1 57.06 113 ALA B C 1
ATOM 2254 O O . ALA B 1 113 ? -15.758 -9.758 -7.004 1 57.06 113 ALA B O 1
ATOM 2255 N N . ALA B 1 114 ? -17.766 -10.539 -6.609 1 58.91 114 ALA B N 1
ATOM 2256 C CA . ALA B 1 114 ? -17.375 -11.938 -6.82 1 58.91 114 ALA B CA 1
ATOM 2257 C C . ALA B 1 114 ? -16.656 -12.117 -8.156 1 58.91 114 ALA B C 1
ATOM 2259 O O . ALA B 1 114 ? -15.688 -12.867 -8.25 1 58.91 114 ALA B O 1
ATOM 2260 N N . SER B 1 115 ? -17.141 -11.547 -9.023 1 56.56 115 SER B N 1
ATOM 2261 C CA . SER B 1 115 ? -16.562 -11.633 -10.359 1 56.56 115 SER B CA 1
ATOM 2262 C C . SER B 1 115 ? -15.109 -11.156 -10.359 1 56.56 115 SER B C 1
ATOM 2264 O O . SER B 1 115 ? -14.25 -11.758 -11.008 1 56.56 115 SER B O 1
ATOM 2266 N N . ASP B 1 116 ? -14.859 -10.164 -9.664 1 64.5 116 ASP B N 1
ATOM 2267 C CA . ASP B 1 116 ? -13.5 -9.641 -9.609 1 64.5 116 ASP B CA 1
ATOM 2268 C C . ASP B 1 116 ? -12.555 -10.648 -8.961 1 64.5 116 ASP B C 1
ATOM 2270 O O . ASP B 1 116 ? -11.43 -10.852 -9.43 1 64.5 116 ASP B O 1
ATOM 2274 N N . ARG B 1 117 ? -13.172 -11.297 -7.988 1 71 117 ARG B N 1
ATOM 2275 C CA . ARG B 1 117 ? -12.383 -12.312 -7.305 1 71 117 ARG B CA 1
ATOM 2276 C C . ARG B 1 117 ? -12.047 -13.469 -8.242 1 71 117 ARG B C 1
ATOM 2278 O O . ARG B 1 117 ? -10.898 -13.93 -8.289 1 71 117 ARG B O 1
ATOM 2285 N N . LEU B 1 118 ? -13.062 -13.828 -8.898 1 77.44 118 LEU B N 1
ATOM 2286 C CA . LEU B 1 118 ? -12.898 -14.977 -9.789 1 77.44 118 LEU B CA 1
ATOM 2287 C C . LEU B 1 118 ? -11.977 -14.641 -10.945 1 77.44 118 LEU B C 1
ATOM 2289 O O . LEU B 1 118 ? -11.133 -15.453 -11.336 1 77.44 118 LEU B O 1
ATOM 2293 N N . VAL B 1 119 ? -12.109 -13.523 -11.453 1 81.88 119 VAL B N 1
ATOM 2294 C CA . VAL B 1 119 ? -11.305 -13.109 -12.594 1 81.88 119 VAL B CA 1
ATOM 2295 C C . VAL B 1 119 ? -9.828 -13.078 -12.203 1 81.88 119 VAL B C 1
ATOM 2297 O O . VAL B 1 119 ? -8.977 -13.625 -12.914 1 81.88 119 VAL B O 1
ATOM 2300 N N . LYS B 1 120 ? -9.562 -12.562 -11.102 1 88.12 120 LYS B N 1
ATOM 2301 C CA . LYS B 1 120 ? -8.164 -12.477 -10.688 1 88.12 120 LYS B CA 1
ATOM 2302 C C . LYS B 1 120 ? -7.574 -13.867 -10.461 1 88.12 120 LYS B C 1
ATOM 2304 O O . LYS B 1 120 ? -6.441 -14.141 -10.859 1 88.12 120 LYS B O 1
ATOM 2309 N N . MET B 1 121 ? -8.383 -14.648 -9.898 1 92.56 121 MET B N 1
ATOM 2310 C CA . MET B 1 121 ? -7.934 -16.016 -9.672 1 92.56 121 MET B CA 1
ATOM 2311 C C . MET B 1 121 ? -7.582 -16.703 -10.984 1 92.56 121 MET B C 1
ATOM 2313 O O . MET B 1 121 ? -6.551 -17.375 -11.086 1 92.56 121 MET B O 1
ATOM 2317 N N . GLN B 1 122 ? -8.398 -16.531 -11.938 1 92.25 122 GLN B N 1
ATOM 2318 C CA . GLN B 1 122 ? -8.172 -17.156 -13.242 1 92.25 122 GLN B CA 1
ATOM 2319 C C . GLN B 1 122 ? -6.934 -16.578 -13.914 1 92.25 122 GLN B C 1
ATOM 2321 O O . GLN B 1 122 ? -6.176 -17.297 -14.562 1 92.25 122 GLN B O 1
ATOM 2326 N N . LEU B 1 123 ? -6.734 -15.344 -13.781 1 93.12 123 LEU B N 1
ATOM 2327 C CA . LEU B 1 123 ? -5.574 -14.68 -14.367 1 93.12 123 LEU B CA 1
ATOM 2328 C C . LEU B 1 123 ? -4.281 -15.211 -13.766 1 93.12 123 LEU B C 1
ATOM 2330 O O . LEU B 1 123 ? -3.318 -15.484 -14.484 1 93.12 123 LEU B O 1
ATOM 2334 N N . TYR B 1 124 ? -4.273 -15.383 -12.461 1 97.19 124 TYR B N 1
ATOM 2335 C CA . TYR B 1 124 ? -3.076 -15.875 -11.789 1 97.19 124 TYR B CA 1
ATOM 2336 C C . TYR B 1 124 ? -2.797 -17.328 -12.18 1 97.19 124 TYR B C 1
ATOM 2338 O O . TYR B 1 124 ? -1.643 -17.703 -12.383 1 97.19 124 TYR B O 1
ATOM 2346 N N . ALA B 1 125 ? -3.861 -18.094 -12.305 1 97.88 125 ALA B N 1
ATOM 2347 C CA . ALA B 1 125 ? -3.707 -19.484 -12.734 1 97.88 125 ALA B CA 1
ATOM 2348 C C . ALA B 1 125 ? -3.146 -19.562 -14.148 1 97.88 125 ALA B C 1
ATOM 2350 O O . ALA B 1 125 ? -2.232 -20.344 -14.422 1 97.88 125 ALA B O 1
ATOM 2351 N N . ALA B 1 126 ? -3.705 -18.75 -14.977 1 96.31 126 ALA B N 1
ATOM 2352 C CA . ALA B 1 126 ? -3.264 -18.734 -16.375 1 96.31 126 ALA B CA 1
ATOM 2353 C C . ALA B 1 126 ? -1.79 -18.344 -16.469 1 96.31 126 ALA B C 1
ATOM 2355 O O . ALA B 1 126 ? -1.085 -18.812 -17.375 1 96.31 126 ALA B O 1
ATOM 2356 N N . ALA B 1 127 ? -1.298 -17.594 -15.555 1 97.5 127 ALA B N 1
ATOM 2357 C CA . ALA B 1 127 ? 0.099 -17.156 -15.523 1 97.5 127 ALA B CA 1
ATOM 2358 C C . ALA B 1 127 ? 0.974 -18.203 -14.828 1 97.5 127 ALA B C 1
ATOM 2360 O O . ALA B 1 127 ? 2.178 -18 -14.656 1 97.5 127 ALA B O 1
ATOM 2361 N N . ARG B 1 128 ? 0.391 -19.234 -14.312 1 98.44 128 ARG B N 1
ATOM 2362 C CA . ARG B 1 128 ? 1.051 -20.406 -13.727 1 98.44 128 ARG B CA 1
ATOM 2363 C C . ARG B 1 128 ? 1.65 -20.062 -12.367 1 98.44 128 ARG B C 1
ATOM 2365 O O . ARG B 1 128 ? 2.684 -20.625 -11.984 1 98.44 128 ARG B O 1
ATOM 2372 N N . ILE B 1 129 ? 1.06 -19.172 -11.703 1 98.62 129 ILE B N 1
ATOM 2373 C CA . ILE B 1 129 ? 1.457 -18.922 -10.32 1 98.62 129 ILE B CA 1
ATOM 2374 C C . ILE B 1 129 ? 0.988 -20.062 -9.43 1 98.62 129 ILE B C 1
ATOM 2376 O O . ILE B 1 129 ? -0.204 -20.375 -9.383 1 98.62 129 ILE B O 1
ATOM 2380 N N . GLY B 1 130 ? 1.796 -20.594 -8.703 1 98.69 130 GLY B N 1
ATOM 2381 C CA . GLY B 1 130 ? 1.556 -21.859 -8.047 1 98.69 130 GLY B CA 1
ATOM 2382 C C . GLY B 1 130 ? 0.649 -21.75 -6.836 1 98.69 130 GLY B C 1
ATOM 2383 O O . GLY B 1 130 ? -0.071 -22.703 -6.504 1 98.69 130 GLY B O 1
ATOM 2384 N N . TRP B 1 131 ? 0.748 -20.609 -6.129 1 98.81 131 TRP B N 1
ATOM 2385 C CA . TRP B 1 131 ? 0.037 -20.484 -4.863 1 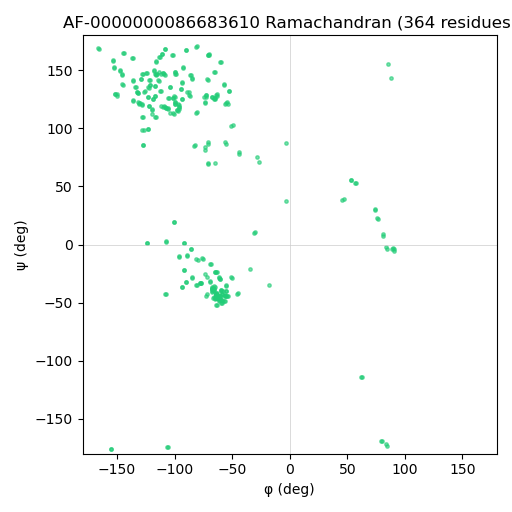98.81 131 TRP B CA 1
ATOM 2386 C C . TRP B 1 131 ? -0.685 -19.156 -4.766 1 98.81 131 TRP B C 1
ATOM 2388 O O . TRP B 1 131 ? -0.145 -18.109 -5.168 1 98.81 131 TRP B O 1
ATOM 2398 N N . TYR B 1 132 ? -1.906 -19.234 -4.309 1 98.44 132 TYR B N 1
ATOM 2399 C CA . TYR B 1 132 ? -2.816 -18.109 -4.215 1 98.44 132 TYR B CA 1
ATOM 2400 C C . TYR B 1 132 ? -3.469 -18.047 -2.84 1 98.44 132 TYR B C 1
ATOM 2402 O O . TYR B 1 132 ? -4.074 -19.016 -2.389 1 98.44 132 TYR B O 1
ATOM 2410 N N . LEU B 1 133 ? -3.297 -16.922 -2.139 1 98.06 133 LEU B N 1
ATOM 2411 C CA . LEU B 1 133 ? -3.871 -16.719 -0.815 1 98.06 133 LEU B CA 1
ATOM 2412 C C . LEU B 1 133 ? -5.004 -15.695 -0.868 1 98.06 133 LEU B C 1
ATOM 2414 O O . LEU B 1 133 ? -4.797 -14.555 -1.28 1 98.06 133 LEU B O 1
ATOM 2418 N N . LEU B 1 134 ? -6.16 -16.141 -0.506 1 95.94 134 LEU B N 1
ATOM 2419 C CA . LEU B 1 134 ? -7.32 -15.266 -0.413 1 95.94 134 LEU B CA 1
ATOM 2420 C C . LEU B 1 134 ? -7.578 -14.859 1.034 1 95.94 134 LEU B C 1
ATOM 2422 O O . LEU B 1 134 ? -7.73 -15.719 1.906 1 95.94 134 LEU B O 1
ATOM 2426 N N . ILE B 1 135 ? -7.547 -13.578 1.264 1 95.25 135 ILE B N 1
ATOM 2427 C CA . ILE B 1 135 ? -7.836 -13.023 2.58 1 95.25 135 ILE B CA 1
ATOM 2428 C C . ILE B 1 135 ? -9.219 -12.375 2.574 1 95.25 135 ILE B C 1
ATOM 2430 O O . ILE B 1 135 ? -9.453 -11.391 1.868 1 95.25 135 ILE B O 1
ATOM 2434 N N . GLU B 1 136 ? -10.055 -12.914 3.375 1 91.75 136 GLU B N 1
ATOM 2435 C CA . GLU B 1 136 ? -11.43 -12.438 3.428 1 91.75 136 GLU B CA 1
ATOM 2436 C C . GLU B 1 136 ? -11.68 -11.609 4.688 1 91.75 136 GLU B C 1
ATOM 2438 O O . GLU B 1 136 ? -11.336 -12.039 5.793 1 91.75 136 GLU B O 1
ATOM 2443 N N . GLN B 1 137 ? -12.164 -10.453 4.449 1 88.5 137 GLN B N 1
ATOM 2444 C CA . GLN B 1 137 ? -12.484 -9.57 5.562 1 88.5 137 GLN B CA 1
ATOM 2445 C C . GLN B 1 137 ? -13.969 -9.227 5.582 1 88.5 137 GLN B C 1
ATOM 2447 O O . GLN B 1 137 ? -14.508 -8.75 4.578 1 88.5 137 GLN B O 1
ATOM 2452 N N . GLU B 1 138 ? -14.609 -9.453 6.652 1 81.06 138 GLU B N 1
ATOM 2453 C CA . GLU B 1 138 ? -16.016 -9.117 6.836 1 81.06 138 GLU B CA 1
ATOM 2454 C C . GLU B 1 138 ? -16.328 -8.805 8.297 1 81.06 138 GLU B C 1
ATOM 2456 O O . GLU B 1 138 ? -16.109 -9.641 9.18 1 81.06 138 GLU B O 1
ATOM 2461 N N . ARG B 1 139 ? -16.953 -7.672 8.602 1 78.62 139 ARG B N 1
ATOM 2462 C CA . ARG B 1 139 ? -17.469 -7.273 9.906 1 78.62 139 ARG B CA 1
ATOM 2463 C C . ARG B 1 139 ? -16.422 -7.523 11 1 78.62 139 ARG B C 1
ATOM 2465 O O . ARG B 1 139 ? -16.719 -8.141 12.016 1 78.62 139 ARG B O 1
ATOM 2472 N N . GLY B 1 140 ? -15.195 -7.266 10.688 1 77.19 140 GLY B N 1
ATOM 2473 C CA . GLY B 1 140 ? -14.156 -7.371 11.703 1 77.19 140 GLY B CA 1
ATOM 2474 C C . GLY B 1 140 ? -13.523 -8.75 11.766 1 77.19 140 GLY B C 1
ATOM 2475 O O . GLY B 1 140 ? -12.609 -8.984 12.562 1 77.19 140 GLY B O 1
ATOM 2476 N N . GLN B 1 141 ? -14.031 -9.641 11.023 1 88.88 141 GLN B N 1
ATOM 2477 C CA . GLN B 1 141 ? -13.469 -10.984 10.969 1 88.88 141 GLN B CA 1
ATOM 2478 C C . GLN B 1 141 ? -12.562 -11.156 9.758 1 88.88 141 GLN B C 1
ATOM 2480 O O . GLN B 1 141 ? -12.797 -10.547 8.711 1 88.88 141 GLN B O 1
ATOM 2485 N N . VAL B 1 142 ? -11.5 -12.008 10 1 94.25 142 VAL B N 1
ATOM 2486 C CA . VAL B 1 142 ? -10.57 -12.305 8.914 1 94.25 142 VAL B CA 1
ATOM 2487 C C . VAL B 1 142 ? -10.5 -13.812 8.688 1 94.25 142 VAL B C 1
ATOM 2489 O O . VAL B 1 142 ? -10.398 -14.586 9.641 1 94.25 142 VAL B O 1
ATOM 2492 N N . GLY B 1 143 ? -10.711 -14.195 7.5 1 95.38 143 GLY B N 1
ATOM 2493 C CA . GLY B 1 143 ? -10.5 -15.57 7.062 1 95.38 143 GLY B CA 1
ATOM 2494 C C . GLY B 1 143 ? -9.438 -15.703 5.996 1 95.38 143 GLY B C 1
ATOM 2495 O O . GLY B 1 143 ? -9.188 -14.758 5.234 1 95.38 143 GLY B O 1
ATOM 2496 N N . LEU B 1 144 ? -8.758 -16.875 6 1 97.25 144 LEU B N 1
ATOM 2497 C CA . LEU B 1 144 ? -7.715 -17.156 5.027 1 97.25 144 LEU B CA 1
ATOM 2498 C C . LEU B 1 144 ? -8.031 -18.438 4.246 1 97.25 144 LEU B C 1
ATOM 2500 O O . LEU B 1 144 ? -8.508 -19.406 4.82 1 97.25 144 LEU B O 1
ATOM 2504 N N . ARG B 1 145 ? -7.852 -18.375 2.955 1 97.31 145 ARG B N 1
ATOM 2505 C CA . ARG B 1 145 ? -7.906 -19.562 2.102 1 97.31 145 ARG B CA 1
ATOM 2506 C C . ARG B 1 145 ? -6.668 -19.656 1.216 1 97.31 145 ARG B C 1
ATOM 2508 O O . ARG B 1 145 ? -6.367 -18.719 0.463 1 97.31 145 ARG B O 1
ATOM 2515 N N . LEU B 1 146 ? -5.98 -20.719 1.376 1 98.5 146 LEU B N 1
ATOM 2516 C CA . LEU B 1 146 ? -4.789 -20.984 0.579 1 98.5 146 LEU B CA 1
ATOM 2517 C C . LEU B 1 146 ? -5.098 -21.953 -0.551 1 98.5 146 LEU B C 1
ATOM 2519 O O . LEU B 1 146 ? -5.664 -23.031 -0.315 1 98.5 146 LEU B O 1
ATOM 2523 N N . PHE B 1 147 ? -4.742 -21.562 -1.766 1 98.5 147 PHE B N 1
ATOM 2524 C CA . PHE B 1 147 ? -5.004 -22.375 -2.943 1 98.5 147 PHE B CA 1
ATOM 2525 C C . PHE B 1 147 ? -3.703 -22.812 -3.609 1 98.5 147 PHE B C 1
ATOM 2527 O O . PHE B 1 147 ? -2.725 -22.062 -3.605 1 98.5 147 PHE B O 1
ATOM 2534 N N . ARG B 1 148 ? -3.74 -23.969 -4.164 1 98.75 148 ARG B N 1
ATOM 2535 C CA . ARG B 1 148 ? -2.633 -24.5 -4.949 1 98.75 148 ARG B CA 1
ATOM 2536 C C . ARG B 1 148 ? -3.051 -24.719 -6.402 1 98.75 148 ARG B C 1
ATOM 2538 O O . ARG B 1 148 ? -4.152 -25.203 -6.668 1 98.75 148 ARG B O 1
ATOM 2545 N N . LEU B 1 149 ? -2.143 -24.312 -7.32 1 98.69 149 LEU B N 1
ATOM 2546 C CA . LEU B 1 149 ? -2.422 -24.562 -8.734 1 98.69 149 LEU B CA 1
ATOM 2547 C C . LEU B 1 149 ? -2.424 -26.062 -9.031 1 98.69 149 LEU B C 1
ATOM 2549 O O . LEU B 1 149 ? -1.491 -26.766 -8.656 1 98.69 149 LEU B O 1
ATOM 2553 N N . ASP B 1 150 ? -3.434 -26.547 -9.594 1 98.19 150 ASP B N 1
ATOM 2554 C CA . ASP B 1 150 ? -3.604 -27.906 -10.086 1 98.19 150 ASP B CA 1
ATOM 2555 C C . ASP B 1 150 ? -4.082 -27.906 -11.531 1 98.19 150 ASP B C 1
ATOM 2557 O O . ASP B 1 150 ? -5.254 -27.641 -11.805 1 98.19 150 ASP B O 1
ATOM 2561 N N . GLY B 1 151 ? -3.209 -28.297 -12.359 1 97.31 151 GLY B N 1
ATOM 2562 C CA . GLY B 1 151 ? -3.525 -28.109 -13.766 1 97.31 151 GLY B CA 1
ATOM 2563 C C . GLY B 1 151 ? -3.705 -26.656 -14.164 1 97.31 151 GLY B C 1
ATOM 2564 O O . GLY B 1 151 ? -2.779 -25.859 -14.031 1 97.31 151 GLY B O 1
ATOM 2565 N N . GLU B 1 152 ? -5.012 -26.328 -14.562 1 96.44 152 GLU B N 1
ATOM 2566 C CA . GLU B 1 152 ? -5.258 -24.984 -15.047 1 96.44 152 GLU B CA 1
ATOM 2567 C C . GLU B 1 152 ? -6.043 -24.156 -14.031 1 96.44 152 GLU B C 1
ATOM 2569 O O . GLU B 1 152 ? -6.41 -23.016 -14.305 1 96.44 152 GLU B O 1
ATOM 2574 N N . HIS B 1 153 ? -6.297 -24.781 -12.914 1 96.12 153 HIS B N 1
ATOM 2575 C CA . HIS B 1 153 ? -7.102 -24.078 -11.914 1 96.12 153 HIS B CA 1
ATOM 2576 C C . HIS B 1 153 ? -6.52 -24.25 -10.516 1 96.12 153 HIS B C 1
ATOM 2578 O O . HIS B 1 153 ? -5.707 -25.141 -10.289 1 96.12 153 HIS B O 1
ATOM 2584 N N . TYR B 1 154 ? -6.945 -23.344 -9.656 1 97.81 154 TYR B N 1
ATOM 2585 C CA . TYR B 1 154 ? -6.551 -23.453 -8.25 1 97.81 154 TYR B CA 1
ATOM 2586 C C . TYR B 1 154 ? -7.484 -24.391 -7.496 1 97.81 154 TYR B C 1
ATOM 2588 O O . TYR B 1 154 ? -8.695 -24.391 -7.723 1 97.81 154 TYR B O 1
ATOM 2596 N N . VAL B 1 155 ? -6.953 -25.125 -6.602 1 98.19 155 VAL B N 1
ATOM 2597 C CA . VAL B 1 155 ? -7.727 -25.953 -5.68 1 98.19 155 VAL B CA 1
ATOM 2598 C C . VAL B 1 155 ? -7.402 -25.562 -4.242 1 98.19 155 VAL B C 1
ATOM 2600 O O . VAL B 1 155 ? -6.25 -25.281 -3.912 1 98.19 155 VAL B O 1
ATOM 2603 N N . GLU B 1 156 ? -8.422 -25.562 -3.42 1 97.88 156 GLU B N 1
ATOM 2604 C CA . GLU B 1 156 ? -8.227 -25.172 -2.027 1 97.88 156 GLU B CA 1
ATOM 2605 C C . GLU B 1 156 ? -7.289 -26.141 -1.309 1 97.88 156 GLU B C 1
ATOM 2607 O O . GLU B 1 156 ? -7.461 -27.359 -1.396 1 97.88 156 GLU B O 1
ATOM 2612 N N . HIS B 1 157 ? -6.301 -25.641 -0.655 1 98.25 157 HIS B N 1
ATOM 2613 C CA . HIS B 1 157 ? -5.285 -26.438 0.026 1 98.25 157 HIS B CA 1
ATOM 2614 C C . HIS B 1 157 ? -5.453 -26.359 1.54 1 98.25 157 HIS B C 1
ATOM 2616 O O . HIS B 1 157 ? -5.289 -27.359 2.236 1 98.25 157 HIS B O 1
ATOM 2622 N N . ALA B 1 158 ? -5.73 -25.172 2.098 1 98.25 158 ALA B N 1
ATOM 2623 C CA . ALA B 1 158 ? -5.91 -24.953 3.529 1 98.25 158 ALA B CA 1
ATOM 2624 C C . ALA B 1 158 ? -6.82 -23.766 3.791 1 98.25 158 ALA B C 1
ATOM 2626 O O . ALA B 1 158 ? -6.918 -22.859 2.961 1 98.25 158 ALA B O 1
ATOM 2627 N N . VAL B 1 159 ? -7.473 -23.844 4.926 1 97.88 159 VAL B N 1
ATOM 2628 C CA . VAL B 1 159 ? -8.375 -22.766 5.328 1 97.88 159 VAL B CA 1
ATOM 2629 C C . VAL B 1 159 ? -8.164 -22.438 6.805 1 97.88 159 VAL B C 1
ATOM 2631 O O . VAL B 1 159 ? -7.914 -23.328 7.613 1 97.88 159 VAL B O 1
ATOM 2634 N N . ALA B 1 160 ? -8.211 -21.172 7.141 1 97.94 160 ALA B N 1
ATOM 2635 C CA . ALA B 1 160 ? -8.273 -20.703 8.523 1 97.94 160 ALA B CA 1
ATOM 2636 C C . ALA B 1 160 ? -9.391 -19.688 8.703 1 97.94 160 ALA B C 1
ATOM 2638 O O . ALA B 1 160 ? -9.398 -18.641 8.047 1 97.94 160 ALA B O 1
ATOM 2639 N N . LYS B 1 161 ? -10.281 -20.047 9.609 1 96.06 161 LYS B N 1
ATOM 2640 C CA . LYS B 1 161 ? -11.328 -19.109 9.969 1 96.06 161 LYS B CA 1
ATOM 2641 C C . LYS B 1 161 ? -10.82 -18.078 10.984 1 96.06 161 LYS B C 1
ATOM 2643 O O . LYS B 1 161 ? -9.688 -18.188 11.461 1 96.06 161 LYS B O 1
ATOM 2648 N N . SER B 1 162 ? -11.719 -17.078 11.164 1 94.62 162 SER B N 1
ATOM 2649 C CA . SER B 1 162 ? -11.359 -16.094 12.172 1 94.62 162 SER B CA 1
ATOM 2650 C C . SER B 1 162 ? -11.023 -16.75 13.5 1 94.62 162 SER B C 1
ATOM 2652 O O . SER B 1 162 ? -11.75 -17.625 13.977 1 94.62 162 SER B O 1
ATOM 2654 N N . GLY B 1 163 ? -9.922 -16.359 14.094 1 94.69 163 GLY B N 1
ATOM 2655 C CA . GLY B 1 163 ? -9.484 -16.938 15.359 1 94.69 163 GLY B CA 1
ATOM 2656 C C . GLY B 1 163 ? -8.602 -18.156 15.188 1 94.69 163 GLY B C 1
ATOM 2657 O O . GLY B 1 163 ? -8.047 -18.672 16.156 1 94.69 163 GLY B O 1
ATOM 2658 N N . GLU B 1 164 ? -8.406 -18.578 13.93 1 97.38 164 GLU B N 1
ATOM 2659 C CA . GLU B 1 164 ? -7.605 -19.766 13.664 1 97.38 164 GLU B CA 1
ATOM 2660 C C . GLU B 1 164 ? -6.262 -19.391 13.031 1 97.38 164 GLU B C 1
ATOM 2662 O O . GLU B 1 164 ? -6.016 -18.234 12.727 1 97.38 164 GLU B O 1
ATOM 2667 N N . VAL B 1 165 ? -5.367 -20.422 12.984 1 98.06 165 VAL B N 1
ATOM 2668 C CA . VAL B 1 165 ? -4.023 -20.25 12.438 1 98.06 165 VAL B CA 1
ATOM 2669 C C . VAL B 1 165 ? -3.895 -21.047 11.141 1 98.06 165 VAL B C 1
ATOM 2671 O O . VAL B 1 165 ? -4.34 -22.203 11.062 1 98.06 165 VAL B O 1
ATOM 2674 N N . LEU B 1 166 ? -3.377 -20.438 10.117 1 98.5 166 LEU B N 1
ATOM 2675 C CA . LEU B 1 166 ? -3.021 -21.125 8.891 1 98.5 166 LEU B CA 1
ATOM 2676 C C . LEU B 1 166 ? -1.527 -21.422 8.844 1 98.5 166 LEU B C 1
ATOM 2678 O O . LEU B 1 166 ? -0.706 -20.516 8.969 1 98.5 166 LEU B O 1
ATOM 2682 N N . THR B 1 167 ? -1.167 -22.672 8.703 1 98.25 167 THR B N 1
ATOM 2683 C CA . THR B 1 167 ? 0.223 -23.094 8.555 1 98.25 167 THR B CA 1
ATOM 2684 C C . THR B 1 167 ? 0.421 -23.844 7.25 1 98.25 167 THR B C 1
ATOM 2686 O O . THR B 1 167 ? -0.419 -24.672 6.871 1 98.25 167 THR B O 1
ATOM 2689 N N . SER B 1 168 ? 1.496 -23.547 6.594 1 98.19 168 SER B N 1
ATOM 2690 C CA . SER B 1 168 ? 1.817 -24.25 5.363 1 98.19 168 SER B CA 1
ATOM 2691 C C . SER B 1 168 ? 3.324 -24.422 5.195 1 98.19 168 SER B C 1
ATOM 2693 O O . SER B 1 168 ? 4.094 -23.516 5.531 1 98.19 168 SER B O 1
ATOM 2695 N N . ASP B 1 169 ? 3.766 -25.516 4.605 1 97.81 169 ASP B N 1
ATOM 2696 C CA . ASP B 1 169 ? 5.168 -25.734 4.262 1 97.81 169 ASP B CA 1
ATOM 2697 C C . ASP B 1 169 ? 5.465 -25.266 2.84 1 97.81 169 ASP B C 1
ATOM 2699 O O . ASP B 1 169 ? 6.629 -25.078 2.473 1 97.81 169 ASP B O 1
ATOM 2703 N N . GLU B 1 170 ? 4.465 -25.188 2.059 1 96.94 170 GLU B N 1
ATOM 2704 C CA . GLU B 1 170 ? 4.57 -24.719 0.678 1 96.94 170 GLU B CA 1
ATOM 2705 C C . GLU B 1 170 ? 3.805 -23.422 0.471 1 96.94 170 GLU B C 1
ATOM 2707 O O . GLU B 1 170 ? 2.754 -23.203 1.078 1 96.94 170 GLU B O 1
ATOM 2712 N N . PRO B 1 171 ? 4.312 -22.531 -0.429 1 97.81 171 PRO B N 1
ATOM 2713 C CA . PRO B 1 171 ? 5.531 -22.625 -1.235 1 97.81 171 PRO B CA 1
ATOM 2714 C C . PRO B 1 171 ? 6.797 -22.375 -0.422 1 97.81 171 PRO B C 1
ATOM 2716 O O . PRO B 1 171 ? 7.906 -22.578 -0.918 1 97.81 171 PRO B O 1
ATOM 2719 N N . PHE B 1 172 ? 6.699 -21.906 0.704 1 98.25 172 PHE B N 1
ATOM 2720 C CA . PHE B 1 172 ? 7.68 -21.812 1.778 1 98.25 172 PHE B CA 1
ATOM 2721 C C . PHE B 1 172 ? 7.016 -22 3.137 1 98.25 172 PHE B C 1
ATOM 2723 O O . PHE B 1 172 ? 5.785 -21.969 3.244 1 98.25 172 PHE B O 1
ATOM 2730 N N . ALA B 1 173 ? 7.816 -22.25 4.133 1 98.31 173 ALA B N 1
ATOM 2731 C CA . ALA B 1 173 ? 7.234 -22.453 5.457 1 98.31 173 ALA B CA 1
ATOM 2732 C C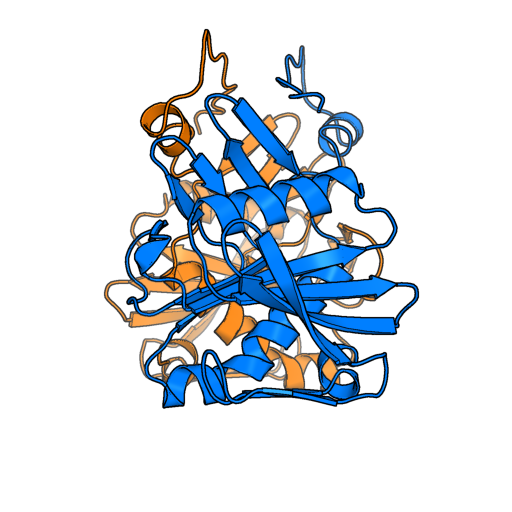 . ALA B 1 173 ? 6.746 -21.141 6.051 1 98.31 173 ALA B C 1
ATOM 2734 O O . ALA B 1 173 ? 7.527 -20.203 6.23 1 98.31 173 ALA B O 1
ATOM 2735 N N . PHE B 1 174 ? 5.434 -21.125 6.375 1 98.19 174 PHE B N 1
ATOM 2736 C CA . PHE B 1 174 ? 4.926 -19.922 7.027 1 98.19 174 PHE B CA 1
ATOM 2737 C C . PHE B 1 174 ? 3.713 -20.25 7.895 1 98.19 174 PHE B C 1
ATOM 2739 O O . PHE B 1 174 ? 3.105 -21.312 7.746 1 98.19 174 PHE B O 1
ATOM 2746 N N . THR B 1 175 ? 3.467 -19.391 8.82 1 98 175 THR B N 1
ATOM 2747 C CA . THR B 1 175 ? 2.311 -19.422 9.711 1 98 175 THR B CA 1
ATOM 2748 C C . THR B 1 175 ? 1.641 -18.062 9.789 1 98 175 THR B C 1
ATOM 2750 O O . THR B 1 175 ? 2.316 -17.047 9.945 1 98 175 THR B O 1
ATOM 2753 N N . LEU B 1 176 ? 0.343 -18.031 9.609 1 97.88 176 LEU B N 1
ATOM 2754 C CA . LEU B 1 176 ? -0.456 -16.812 9.734 1 97.88 176 LEU B CA 1
ATOM 2755 C C . LEU B 1 176 ? -1.542 -16.984 10.789 1 97.88 176 LEU B C 1
ATOM 2757 O O . LEU B 1 176 ? -2.387 -17.875 10.68 1 97.88 176 LEU B O 1
ATOM 2761 N N . ASP B 1 177 ? -1.506 -16.203 11.773 1 96.81 177 ASP B N 1
ATOM 2762 C CA . ASP B 1 177 ? -2.512 -16.188 12.828 1 96.81 177 ASP B CA 1
ATOM 2763 C C . ASP B 1 177 ? -3.551 -15.086 12.578 1 96.81 177 ASP B C 1
ATOM 2765 O O . ASP B 1 177 ? -3.244 -13.898 12.68 1 96.81 177 ASP B O 1
ATOM 2769 N N . THR B 1 178 ? -4.801 -15.477 12.344 1 95.56 178 THR B N 1
ATOM 2770 C CA . THR B 1 178 ? -5.836 -14.516 11.984 1 95.56 178 THR B CA 1
ATOM 2771 C C . THR B 1 178 ? -6.098 -13.555 13.141 1 95.56 178 THR B C 1
ATOM 2773 O O . THR B 1 178 ? -6.598 -12.445 12.93 1 95.56 178 THR B O 1
ATOM 2776 N N . ARG B 1 179 ? -5.801 -13.922 14.391 1 90.88 179 ARG B N 1
ATOM 2777 C CA . ARG B 1 179 ? -5.98 -13.047 15.555 1 90.88 179 ARG B CA 1
ATOM 2778 C C . ARG B 1 179 ? -5.008 -11.875 15.508 1 90.88 179 ARG B C 1
ATOM 2780 O O . ARG B 1 179 ? -5.375 -10.742 15.844 1 90.88 179 ARG B O 1
ATOM 2787 N N . THR B 1 180 ? -3.787 -12.219 15.008 1 87.56 180 THR B N 1
ATOM 2788 C CA . THR B 1 180 ? -2.74 -11.203 15.023 1 87.56 180 THR B CA 1
ATOM 2789 C C . THR B 1 180 ? -2.832 -10.312 13.789 1 87.56 180 THR B C 1
ATOM 2791 O O . THR B 1 180 ? -2.482 -9.133 13.844 1 87.56 180 THR B O 1
ATOM 2794 N N . ILE B 1 181 ? -3.342 -10.852 12.703 1 88.81 181 ILE B N 1
ATOM 2795 C CA . ILE B 1 181 ? -3.428 -10.094 11.461 1 88.81 181 ILE B CA 1
ATOM 2796 C C . ILE B 1 181 ? -4.59 -9.109 11.539 1 88.81 181 ILE B C 1
ATOM 2798 O O . ILE B 1 181 ? -4.535 -8.023 10.961 1 88.81 181 ILE B O 1
ATOM 2802 N N . ALA B 1 182 ? -5.691 -9.477 12.25 1 76.12 182 ALA B N 1
ATOM 2803 C CA . ALA B 1 182 ? -6.918 -8.688 12.328 1 76.12 182 ALA B CA 1
ATOM 2804 C C . ALA B 1 182 ? -6.781 -7.562 13.352 1 76.12 182 ALA B C 1
ATOM 2806 O O . ALA B 1 182 ? -7.461 -6.535 13.25 1 76.12 182 ALA B O 1
ATOM 2807 N N . THR B 1 183 ? -6.07 -7.785 14.422 1 69.44 183 THR B N 1
ATOM 2808 C CA . THR B 1 183 ? -6.098 -6.871 15.562 1 69.44 183 THR B CA 1
ATOM 2809 C C . THR B 1 183 ? -4.961 -5.855 15.461 1 69.44 183 THR B C 1
ATOM 2811 O O . THR B 1 183 ? -3.908 -6.145 14.891 1 69.44 183 THR B O 1
ATOM 2814 N N . ARG B 1 184 ? -5.352 -4.594 15.82 1 66.81 184 ARG B N 1
ATOM 2815 C CA . ARG B 1 184 ? -4.32 -3.568 15.961 1 66.81 184 ARG B CA 1
ATOM 2816 C C . ARG B 1 184 ? -3.307 -3.955 17.031 1 66.81 184 ARG B C 1
ATOM 2818 O O . ARG B 1 184 ? -3.66 -4.586 18.031 1 66.81 184 ARG B O 1
#